Protein AF-A0A1I7LYC1-F1 (afdb_monomer_lite)

Secondary structure (DSSP, 8-state):
--------HHHHHHHHHHTTT-TTHHHHHHHHHHHHHHH-STTTTTS-EEE-HHHHTT-TTT---HHHHHHHHHHHHHTTSEEEE--SS---EEEETTEEEEPPEEEEE-HHHHHHHHHHHHHHHHHHS---S----PPPPP---PPP---------PPPPP------------S----HHHHHHHHHHHHHHHHHHHHHHT-

Sequence (203 aa):
MTCAYRLPRSVADRLETALRGRKNAAACLALATWLGRFWSTPRRLLYSFPVDRRAIAGREDLGLTEARVRGALAVLEEIGFVARYEPDPGKRYQRTAEGLHRRPLLFRFAEEYAVAFTAANARAQAARGAPAPARRPIPRPEPQRAPASNVTAPRAMPAPQLAQKQASPERGVIMGEVDRSTSRRASEGLEAALERLRRGMGL

Structure (mmCIF, N/CA/C/O backbone):
data_AF-A0A1I7LYC1-F1
#
_entry.id   AF-A0A1I7LYC1-F1
#
loop_
_atom_site.group_PDB
_atom_site.id
_atom_site.type_symbol
_atom_site.label_atom_id
_atom_site.label_alt_id
_atom_site.label_comp_id
_atom_site.label_asym_id
_atom_site.label_entity_id
_atom_site.label_seq_id
_atom_site.pdbx_PDB_ins_code
_atom_site.Cartn_x
_atom_site.Cartn_y
_atom_site.Cartn_z
_atom_site.occupancy
_atom_site.B_iso_or_equiv
_atom_site.auth_seq_id
_atom_site.auth_comp_id
_atom_site.auth_asym_id
_atom_site.auth_atom_id
_atom_site.pdbx_PDB_model_num
ATOM 1 N N . MET A 1 1 ? -6.632 -24.302 -7.387 1.00 37.16 1 MET A N 1
ATOM 2 C CA . MET A 1 1 ? -5.632 -23.608 -6.547 1.00 37.16 1 MET A CA 1
ATOM 3 C C . MET A 1 1 ? -5.385 -22.218 -7.113 1.00 37.16 1 MET A C 1
ATOM 5 O O . MET A 1 1 ? -4.644 -22.072 -8.076 1.00 37.16 1 MET A O 1
ATOM 9 N N . THR A 1 2 ? -6.061 -21.196 -6.596 1.00 43.31 2 THR A N 1
ATOM 10 C CA . THR A 1 2 ? -5.791 -19.805 -6.984 1.00 43.31 2 THR A CA 1
ATOM 11 C C . THR A 1 2 ? -4.487 -19.373 -6.329 1.00 43.31 2 THR A C 1
ATOM 13 O O . THR A 1 2 ? -4.409 -19.306 -5.106 1.00 43.31 2 THR A O 1
ATOM 16 N N . CYS A 1 3 ? -3.451 -19.130 -7.132 1.00 52.69 3 CYS A N 1
ATOM 17 C CA . CYS A 1 3 ? -2.170 -18.629 -6.645 1.00 52.69 3 CYS A CA 1
ATOM 18 C C . CYS A 1 3 ? -2.405 -17.307 -5.898 1.00 52.69 3 CYS A C 1
ATOM 20 O O . CYS A 1 3 ? -2.782 -16.300 -6.506 1.00 52.69 3 CYS A O 1
A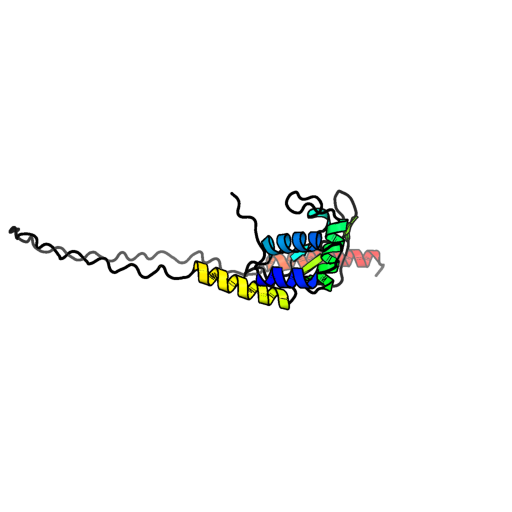TOM 22 N N . ALA A 1 4 ? -2.260 -17.331 -4.572 1.00 82.81 4 ALA A N 1
ATOM 23 C CA . ALA A 1 4 ? -2.364 -16.138 -3.752 1.00 82.81 4 ALA A CA 1
ATOM 24 C C . ALA A 1 4 ? -1.211 -15.197 -4.120 1.00 82.81 4 ALA A C 1
ATOM 26 O O . ALA A 1 4 ? -0.057 -15.616 -4.217 1.00 82.81 4 ALA A O 1
ATOM 27 N N . TYR A 1 5 ? -1.524 -13.924 -4.358 1.00 89.12 5 TYR A N 1
ATOM 28 C CA . TYR A 1 5 ? -0.501 -12.928 -4.648 1.00 89.12 5 TYR A CA 1
ATOM 29 C C . TYR A 1 5 ? 0.489 -12.844 -3.481 1.00 89.12 5 TYR A C 1
ATOM 31 O O . TYR A 1 5 ? 0.085 -12.683 -2.330 1.00 89.12 5 TYR A O 1
ATOM 39 N N . ARG A 1 6 ? 1.785 -12.906 -3.794 1.00 92.00 6 ARG A N 1
ATOM 40 C CA . ARG A 1 6 ? 2.871 -12.700 -2.837 1.00 92.00 6 ARG A CA 1
ATOM 41 C C . ARG A 1 6 ? 3.655 -11.461 -3.238 1.00 92.00 6 ARG A C 1
ATOM 43 O O . ARG A 1 6 ? 3.995 -11.299 -4.410 1.00 92.00 6 ARG A O 1
ATOM 50 N N . LEU A 1 7 ? 3.977 -10.613 -2.264 1.00 93.94 7 LEU A N 1
ATOM 51 C CA . LEU A 1 7 ? 4.898 -9.504 -2.496 1.00 93.94 7 LEU A CA 1
ATOM 52 C C . LEU A 1 7 ? 6.250 -10.029 -3.006 1.00 93.94 7 LEU A C 1
ATOM 54 O O . LEU A 1 7 ? 6.717 -11.073 -2.536 1.00 93.94 7 LEU A O 1
ATOM 58 N N . PRO A 1 8 ? 6.913 -9.311 -3.932 1.00 95.31 8 PRO A N 1
ATOM 59 C CA . PRO A 1 8 ? 8.286 -9.621 -4.301 1.00 95.31 8 PRO A CA 1
ATOM 60 C C . PRO A 1 8 ? 9.174 -9.713 -3.060 1.00 95.31 8 PRO A C 1
ATOM 62 O O . PRO A 1 8 ? 9.091 -8.850 -2.188 1.00 95.31 8 PRO A O 1
ATOM 65 N N . ARG A 1 9 ? 10.044 -10.729 -2.990 1.00 94.50 9 ARG A N 1
ATOM 66 C CA . ARG A 1 9 ? 10.834 -11.027 -1.781 1.00 94.50 9 ARG A CA 1
ATOM 67 C C . ARG A 1 9 ? 11.610 -9.813 -1.264 1.00 94.50 9 ARG A C 1
ATOM 69 O O . ARG A 1 9 ? 11.512 -9.493 -0.091 1.00 94.50 9 ARG A O 1
ATOM 76 N N . SER A 1 10 ? 12.253 -9.064 -2.161 1.00 94.25 10 SER A N 1
ATOM 77 C CA . SER A 1 10 ? 12.982 -7.836 -1.812 1.00 94.25 10 SER A CA 1
ATOM 78 C C . SER A 1 10 ? 12.104 -6.744 -1.186 1.00 94.25 10 SER A C 1
ATOM 80 O O . SER A 1 10 ? 12.579 -5.983 -0.351 1.00 94.25 10 SER A O 1
ATOM 82 N N . VAL A 1 11 ? 10.833 -6.651 -1.589 1.00 96.25 11 VAL A N 1
ATOM 83 C CA . VAL A 1 11 ? 9.861 -5.714 -1.005 1.00 96.25 11 VAL A CA 1
ATOM 84 C C . VAL A 1 11 ? 9.374 -6.228 0.348 1.00 96.25 11 VAL A C 1
ATOM 86 O O . VAL A 1 11 ? 9.324 -5.457 1.302 1.00 96.25 11 VAL A O 1
ATOM 89 N N . ALA A 1 12 ? 9.043 -7.519 0.431 1.00 96.06 12 ALA A N 1
ATOM 90 C CA . ALA A 1 12 ? 8.598 -8.162 1.664 1.00 96.06 12 ALA A CA 1
ATOM 91 C C . ALA A 1 12 ? 9.653 -8.044 2.776 1.00 96.06 12 ALA A C 1
ATOM 93 O O . ALA A 1 12 ? 9.330 -7.570 3.856 1.00 96.06 12 ALA A O 1
ATOM 94 N N . ASP A 1 13 ? 10.915 -8.365 2.493 1.00 96.19 13 ASP A N 1
ATOM 95 C CA . ASP A 1 13 ? 11.988 -8.367 3.498 1.00 96.19 13 ASP A CA 1
ATOM 96 C C . ASP A 1 13 ? 12.285 -6.957 4.028 1.00 96.19 13 ASP A C 1
ATOM 98 O O . ASP A 1 13 ? 12.479 -6.752 5.231 1.00 96.19 13 ASP A O 1
ATOM 102 N N . ARG A 1 14 ? 12.267 -5.956 3.135 1.00 96.19 14 ARG A N 1
ATOM 103 C CA . ARG A 1 14 ? 12.405 -4.545 3.518 1.00 96.19 14 ARG A CA 1
ATOM 104 C C . ARG A 1 14 ? 11.247 -4.112 4.415 1.00 96.19 14 ARG A C 1
ATOM 106 O O . ARG A 1 14 ? 11.475 -3.503 5.459 1.00 96.19 14 ARG A O 1
ATOM 113 N N . LEU A 1 15 ? 10.021 -4.459 4.029 1.00 96.88 15 LEU A N 1
ATOM 114 C CA . LEU A 1 15 ? 8.819 -4.109 4.776 1.00 96.88 15 LEU A CA 1
ATOM 115 C C . LEU A 1 15 ? 8.782 -4.790 6.152 1.00 96.88 15 LEU A C 1
ATOM 117 O O . LEU A 1 15 ? 8.505 -4.136 7.152 1.00 96.88 15 LEU A O 1
ATOM 121 N N . GLU A 1 16 ? 9.111 -6.079 6.228 1.00 96.56 16 GLU A N 1
ATOM 122 C CA . GLU A 1 16 ? 9.218 -6.834 7.484 1.00 96.56 16 GLU A CA 1
ATOM 123 C C . GLU A 1 16 ? 10.272 -6.228 8.418 1.00 96.56 16 GLU A C 1
ATOM 125 O O . GLU A 1 16 ? 10.045 -6.106 9.623 1.00 96.56 16 GLU A O 1
ATOM 130 N N . THR A 1 17 ? 11.404 -5.788 7.862 1.00 97.12 17 THR A N 1
ATOM 131 C CA . THR A 1 17 ? 12.455 -5.104 8.624 1.00 97.12 17 THR A CA 1
ATOM 132 C C . THR A 1 17 ? 11.961 -3.767 9.180 1.00 97.12 17 THR A C 1
ATOM 134 O O . THR A 1 17 ? 12.129 -3.511 10.370 1.00 97.12 17 THR A O 1
ATOM 137 N N . ALA A 1 18 ? 11.287 -2.951 8.366 1.00 96.06 18 ALA A N 1
ATOM 138 C CA . ALA A 1 18 ? 10.750 -1.651 8.780 1.00 96.06 18 ALA A CA 1
ATOM 139 C C . ALA A 1 18 ? 9.594 -1.755 9.797 1.00 96.06 18 ALA A C 1
ATOM 141 O O . ALA A 1 18 ? 9.371 -0.852 10.605 1.00 96.06 18 ALA A O 1
ATOM 142 N N . LEU A 1 19 ? 8.849 -2.863 9.773 1.00 96.56 19 LEU A N 1
ATOM 143 C CA . LEU A 1 19 ? 7.730 -3.121 10.682 1.00 96.56 19 LEU A CA 1
ATOM 144 C C . LEU A 1 19 ? 8.138 -3.816 11.988 1.00 96.56 19 LEU A C 1
ATOM 146 O O . LEU A 1 19 ? 7.283 -4.027 12.856 1.00 96.56 19 LEU A O 1
ATOM 150 N N . ARG A 1 20 ? 9.413 -4.180 12.153 1.00 95.50 20 ARG A N 1
ATOM 151 C CA . ARG A 1 20 ? 9.892 -4.917 13.327 1.00 95.50 20 ARG A CA 1
ATOM 152 C C . ARG A 1 20 ? 9.568 -4.159 14.621 1.00 95.50 20 ARG A C 1
ATOM 154 O O . ARG A 1 20 ? 9.803 -2.962 14.736 1.00 95.50 20 ARG A O 1
ATOM 161 N N . GLY A 1 21 ? 8.993 -4.867 15.595 1.00 93.38 21 GLY A N 1
ATOM 162 C CA . GLY A 1 21 ? 8.605 -4.300 16.894 1.00 93.38 21 GLY A CA 1
ATOM 163 C C . GLY A 1 21 ? 7.284 -3.518 16.904 1.00 93.38 21 GLY A C 1
ATOM 164 O O . GLY A 1 21 ? 6.827 -3.109 17.971 1.00 93.38 21 GLY A O 1
ATOM 165 N N . ARG A 1 22 ? 6.610 -3.336 15.758 1.00 93.94 22 ARG A N 1
ATOM 166 C CA . ARG A 1 22 ? 5.318 -2.634 15.710 1.00 93.94 22 ARG A CA 1
ATOM 167 C C . ARG A 1 22 ? 4.154 -3.579 16.007 1.00 93.94 22 ARG A C 1
ATOM 169 O O . ARG A 1 22 ? 3.953 -4.581 15.327 1.00 93.94 22 ARG A O 1
ATOM 176 N N . LYS A 1 23 ? 3.282 -3.187 16.943 1.00 92.00 23 LYS A N 1
ATOM 177 C CA . LYS A 1 23 ? 2.064 -3.944 17.313 1.00 92.00 23 LYS A CA 1
ATOM 178 C C . LYS A 1 23 ? 1.087 -4.169 16.148 1.00 92.00 23 LYS A C 1
ATOM 180 O O . LYS A 1 23 ? 0.266 -5.078 16.200 1.00 92.00 23 LYS A O 1
ATOM 185 N N . ASN A 1 24 ? 1.148 -3.335 15.106 1.00 93.00 24 ASN A N 1
ATOM 186 C CA . ASN A 1 24 ? 0.267 -3.418 13.938 1.00 93.00 24 ASN A CA 1
ATOM 187 C C . ASN A 1 24 ? 0.940 -4.049 12.703 1.00 93.00 24 ASN A C 1
ATOM 189 O O . ASN A 1 24 ? 0.402 -3.933 11.602 1.00 93.00 24 ASN A O 1
ATOM 193 N N . ALA A 1 25 ? 2.102 -4.697 12.861 1.00 95.25 25 ALA A N 1
ATOM 194 C CA . ALA A 1 25 ? 2.891 -5.234 11.750 1.00 95.25 25 ALA A CA 1
ATOM 195 C C . ALA A 1 25 ? 2.090 -6.190 10.851 1.00 95.25 25 ALA A C 1
ATOM 197 O O . ALA A 1 25 ? 2.097 -6.028 9.634 1.00 95.25 25 ALA A O 1
ATOM 198 N N . ALA A 1 26 ? 1.321 -7.114 11.437 1.00 94.56 26 ALA A N 1
ATOM 199 C CA . ALA A 1 26 ? 0.503 -8.063 10.679 1.00 94.56 26 ALA A CA 1
ATOM 200 C C . ALA A 1 26 ? -0.533 -7.368 9.776 1.00 94.56 26 ALA A C 1
ATOM 202 O O . ALA A 1 26 ? -0.649 -7.697 8.598 1.00 94.56 26 ALA A O 1
ATOM 203 N N . ALA A 1 27 ? -1.238 -6.354 10.291 1.00 95.75 27 ALA A N 1
ATOM 204 C CA . ALA A 1 27 ? -2.201 -5.594 9.493 1.00 95.75 27 ALA A CA 1
ATOM 205 C C . ALA A 1 27 ? -1.516 -4.767 8.394 1.00 95.75 27 ALA A C 1
ATOM 207 O O . ALA A 1 27 ? -2.056 -4.634 7.299 1.00 95.75 27 ALA A O 1
ATOM 208 N N . CYS A 1 28 ? -0.318 -4.237 8.665 1.00 97.12 28 CYS A N 1
ATOM 209 C CA . CYS A 1 28 ? 0.474 -3.513 7.671 1.00 97.12 28 CYS A CA 1
ATOM 210 C C . CYS A 1 28 ? 0.930 -4.439 6.539 1.00 97.12 28 CYS A C 1
ATOM 212 O O . CYS A 1 28 ? 0.781 -4.080 5.376 1.00 97.12 28 CYS A O 1
ATOM 214 N N . LEU A 1 29 ? 1.417 -5.642 6.860 1.00 96.12 29 LEU A N 1
ATOM 215 C CA . LEU A 1 29 ? 1.812 -6.648 5.870 1.00 96.12 29 LEU A CA 1
ATOM 216 C C . LEU A 1 29 ? 0.620 -7.118 5.029 1.00 96.12 29 LEU A C 1
ATOM 218 O O . LEU A 1 29 ? 0.733 -7.202 3.804 1.00 96.12 29 LEU A O 1
ATOM 222 N N . ALA A 1 30 ? -0.526 -7.377 5.665 1.00 95.38 30 ALA A N 1
ATOM 223 C CA . ALA A 1 30 ? -1.753 -7.762 4.973 1.00 95.38 30 ALA A CA 1
ATOM 224 C C . ALA A 1 30 ? -2.208 -6.663 4.002 1.00 95.38 30 ALA A C 1
ATOM 226 O O . ALA A 1 30 ? -2.404 -6.922 2.813 1.00 95.38 30 ALA A O 1
ATOM 227 N N . LEU A 1 31 ? -2.281 -5.415 4.478 1.00 96.25 31 LEU A N 1
ATOM 228 C CA . LEU A 1 31 ? -2.671 -4.277 3.652 1.00 96.25 31 LEU A CA 1
ATOM 229 C C . LEU A 1 31 ? -1.668 -4.012 2.521 1.00 96.25 31 LEU A C 1
ATOM 231 O O . LEU A 1 31 ? -2.078 -3.801 1.384 1.00 96.25 31 LEU A O 1
ATOM 235 N N . ALA A 1 32 ? -0.365 -4.061 2.794 1.00 96.69 32 ALA A N 1
ATOM 236 C CA . ALA A 1 32 ? 0.673 -3.872 1.783 1.00 96.69 32 ALA A CA 1
ATOM 237 C C . ALA A 1 32 ? 0.633 -4.958 0.701 1.00 96.69 32 ALA A C 1
ATOM 239 O O . ALA A 1 32 ? 0.772 -4.658 -0.486 1.00 96.69 32 ALA A O 1
ATOM 240 N N . THR A 1 33 ? 0.395 -6.212 1.091 1.00 95.94 33 THR A N 1
ATOM 241 C CA . THR A 1 33 ? 0.238 -7.329 0.150 1.00 95.94 33 THR A CA 1
ATOM 242 C C . THR A 1 33 ? -0.998 -7.135 -0.718 1.00 95.94 33 THR A C 1
ATOM 244 O O . THR A 1 33 ? -0.919 -7.266 -1.941 1.00 95.94 33 THR A O 1
ATOM 247 N N . TRP A 1 34 ? -2.116 -6.747 -0.104 1.00 95.25 34 TRP A N 1
ATOM 248 C CA . TRP A 1 34 ? -3.358 -6.457 -0.810 1.00 95.25 34 TRP A CA 1
ATOM 249 C C . TRP A 1 34 ? -3.191 -5.297 -1.800 1.00 95.25 34 TRP A C 1
ATOM 251 O O . TRP A 1 34 ? -3.522 -5.441 -2.972 1.00 95.25 34 TRP A O 1
ATOM 261 N N . LEU A 1 35 ? -2.581 -4.183 -1.384 1.00 95.12 35 LEU A N 1
ATOM 262 C CA . LEU A 1 35 ? -2.286 -3.050 -2.267 1.00 95.12 35 LEU A CA 1
ATOM 263 C C . LEU A 1 35 ? -1.344 -3.450 -3.407 1.00 95.12 35 LEU A C 1
ATOM 265 O O . LEU A 1 35 ? -1.594 -3.129 -4.571 1.00 95.12 35 LEU A O 1
ATOM 269 N N . GLY A 1 36 ? -0.286 -4.197 -3.085 1.00 94.25 36 GLY A N 1
ATOM 270 C CA . GLY A 1 36 ? 0.669 -4.712 -4.058 1.00 94.25 36 GLY A CA 1
ATOM 271 C C . GLY A 1 36 ? -0.019 -5.513 -5.160 1.00 94.25 36 GLY A C 1
ATOM 272 O O . GLY A 1 36 ? 0.286 -5.311 -6.334 1.00 94.25 36 GLY A O 1
ATOM 273 N N . ARG A 1 37 ? -1.004 -6.348 -4.817 1.00 93.44 37 ARG A N 1
ATOM 274 C CA . ARG A 1 37 ? -1.744 -7.166 -5.788 1.00 93.44 37 ARG A CA 1
ATOM 275 C C . ARG A 1 37 ? -2.370 -6.344 -6.916 1.00 93.44 37 ARG A C 1
ATOM 277 O O . ARG A 1 37 ? -2.364 -6.791 -8.061 1.00 93.44 37 ARG A O 1
ATOM 284 N N . PHE A 1 38 ? -2.913 -5.168 -6.608 1.00 91.31 38 PHE A N 1
ATOM 285 C CA . PHE A 1 38 ? -3.680 -4.366 -7.569 1.00 91.31 38 PHE A CA 1
ATOM 286 C C . PHE A 1 38 ? -2.869 -3.249 -8.229 1.00 91.31 38 PHE A C 1
ATOM 288 O O . PHE A 1 38 ? -3.163 -2.869 -9.368 1.00 91.31 38 PHE A O 1
ATOM 295 N N . TRP A 1 39 ? -1.858 -2.734 -7.527 1.00 94.81 39 TRP A N 1
ATOM 296 C CA . TRP A 1 39 ? -1.176 -1.496 -7.909 1.00 94.81 39 TRP A CA 1
ATOM 297 C C . TRP A 1 39 ? 0.296 -1.682 -8.272 1.00 94.81 39 TRP A C 1
ATOM 299 O O . TRP A 1 39 ? 0.860 -0.812 -8.924 1.00 94.81 39 TRP A O 1
ATOM 309 N N . SER A 1 40 ? 0.925 -2.817 -7.942 1.00 93.19 40 SER A N 1
ATOM 310 C CA . SER A 1 40 ? 2.348 -3.037 -8.261 1.00 93.19 40 SER A CA 1
ATOM 311 C C . SER A 1 40 ? 2.621 -3.379 -9.728 1.00 93.19 40 SER A C 1
ATOM 313 O O . SER A 1 40 ? 3.777 -3.505 -10.125 1.00 93.19 40 SER A O 1
ATOM 315 N N . THR A 1 41 ? 1.583 -3.546 -10.556 1.00 91.31 41 THR A N 1
ATOM 316 C CA . THR A 1 41 ? 1.764 -3.869 -11.978 1.00 91.31 41 THR A CA 1
ATOM 317 C C . THR A 1 41 ? 2.516 -2.746 -12.706 1.00 91.31 41 THR A C 1
ATOM 319 O O . THR A 1 41 ? 2.258 -1.577 -12.415 1.00 91.31 41 THR A O 1
ATOM 322 N N . PRO A 1 42 ? 3.368 -3.048 -13.707 1.00 87.81 42 PRO A N 1
ATOM 323 C CA . PRO A 1 42 ? 4.217 -2.045 -14.362 1.00 87.81 42 PRO A CA 1
ATOM 324 C C . PRO A 1 42 ? 3.458 -0.819 -14.877 1.00 87.81 42 PRO A C 1
ATOM 326 O O . PRO A 1 42 ? 3.914 0.307 -14.733 1.00 87.81 42 PRO A O 1
ATOM 329 N N . ARG A 1 43 ? 2.257 -1.035 -15.429 1.00 89.00 43 ARG A N 1
ATOM 330 C CA . ARG A 1 43 ? 1.410 0.031 -15.983 1.00 89.00 43 ARG A CA 1
ATOM 331 C C . ARG A 1 43 ? 0.748 0.916 -14.928 1.00 89.00 43 ARG A C 1
ATOM 333 O O . ARG A 1 43 ? 0.209 1.947 -15.292 1.00 89.00 43 ARG A O 1
ATOM 340 N N . ARG A 1 44 ? 0.719 0.501 -13.659 1.00 90.88 44 ARG A N 1
ATOM 341 C CA . ARG A 1 44 ? 0.016 1.200 -12.566 1.00 90.88 44 ARG A CA 1
ATOM 342 C C . ARG A 1 44 ? 0.946 1.703 -11.468 1.00 90.88 44 ARG A C 1
ATOM 344 O O . ARG A 1 44 ? 0.532 2.537 -10.678 1.00 90.88 44 ARG A O 1
ATOM 351 N N . LEU A 1 45 ? 2.186 1.228 -11.442 1.00 90.19 45 LEU A N 1
ATOM 352 C CA . LEU A 1 45 ? 3.113 1.417 -10.332 1.00 90.19 45 LEU A CA 1
ATOM 353 C C . LEU A 1 45 ? 3.404 2.886 -9.991 1.00 90.19 45 LEU A C 1
ATOM 355 O O . LEU A 1 45 ? 3.551 3.220 -8.820 1.00 90.19 45 LEU A O 1
ATOM 359 N N . LEU A 1 46 ? 3.481 3.748 -11.008 1.00 88.06 46 LEU A N 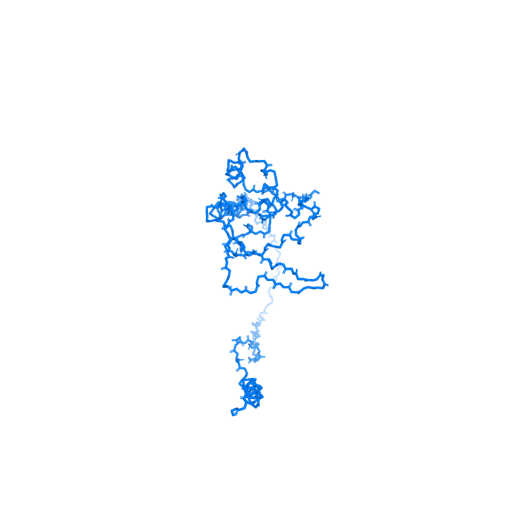1
ATOM 360 C CA . LEU A 1 46 ? 3.776 5.177 -10.848 1.00 88.06 46 LEU A CA 1
ATOM 361 C C . LEU A 1 46 ? 2.520 6.044 -10.686 1.00 88.06 46 LEU A C 1
ATOM 363 O O . LEU A 1 46 ? 2.630 7.241 -10.428 1.00 88.06 46 LEU A O 1
ATOM 367 N N . TYR A 1 47 ? 1.331 5.459 -10.837 1.00 90.75 47 TYR A N 1
ATOM 368 C CA . TYR A 1 47 ? 0.079 6.188 -10.702 1.00 90.75 47 TYR A CA 1
ATOM 369 C C . TYR A 1 47 ? -0.331 6.285 -9.237 1.00 90.75 47 TYR A C 1
ATOM 371 O O . TYR A 1 47 ? -0.114 5.367 -8.441 1.00 90.75 47 TYR A O 1
ATOM 379 N N . SER A 1 48 ? -0.970 7.401 -8.892 1.00 92.94 48 SER A N 1
ATOM 380 C CA . SER A 1 48 ? -1.699 7.484 -7.638 1.00 92.94 48 SER A CA 1
ATOM 381 C C . SER A 1 48 ? -2.972 6.639 -7.718 1.00 92.94 48 SER A C 1
ATOM 383 O O . SER A 1 48 ? -3.587 6.483 -8.775 1.00 92.94 48 SER A O 1
ATOM 385 N N . PHE A 1 49 ? -3.362 6.068 -6.588 1.00 93.19 49 PHE A N 1
ATOM 386 C CA . PHE A 1 49 ? -4.530 5.219 -6.455 1.00 93.19 49 PHE A CA 1
ATOM 387 C C . PHE A 1 49 ? -5.387 5.645 -5.261 1.00 93.19 49 PHE A C 1
ATOM 389 O O . PHE A 1 49 ? -4.851 6.010 -4.209 1.00 93.19 49 PHE A O 1
ATOM 396 N N . PRO A 1 50 ? -6.724 5.608 -5.396 1.00 92.75 50 PRO A N 1
ATOM 397 C CA . PRO A 1 50 ? -7.623 5.933 -4.305 1.00 92.75 50 PRO A CA 1
ATOM 398 C C . PRO A 1 50 ? -7.691 4.787 -3.300 1.00 92.75 50 PRO A C 1
ATOM 400 O O . PRO A 1 50 ? -7.877 3.626 -3.661 1.00 92.75 50 PRO A O 1
ATOM 403 N N . VAL A 1 51 ? -7.606 5.134 -2.020 1.00 92.25 51 VAL A N 1
ATOM 404 C CA . VAL A 1 51 ? -7.874 4.221 -0.913 1.00 92.25 51 VAL A CA 1
ATOM 405 C C . VAL A 1 51 ? -9.061 4.753 -0.122 1.00 92.25 51 VAL A C 1
ATOM 407 O O . VAL A 1 51 ? -8.958 5.731 0.625 1.00 92.25 51 VAL A O 1
ATOM 410 N N . ASP A 1 52 ? -10.202 4.090 -0.296 1.00 90.94 52 ASP A N 1
ATOM 411 C CA . ASP A 1 52 ? -11.364 4.260 0.567 1.00 90.94 52 ASP A CA 1
ATOM 412 C C . ASP A 1 52 ? -11.298 3.239 1.701 1.00 90.94 52 ASP A C 1
ATOM 414 O O . ASP A 1 52 ? -11.443 2.037 1.484 1.00 90.94 52 ASP A O 1
ATOM 418 N N . ARG A 1 53 ? -11.084 3.731 2.923 1.00 91.69 53 ARG A N 1
ATOM 419 C CA . ARG A 1 53 ? -10.936 2.897 4.121 1.00 91.69 53 ARG A CA 1
ATOM 420 C C . ARG A 1 53 ? -12.212 2.129 4.467 1.00 91.69 53 ARG A C 1
ATOM 422 O O . ARG A 1 53 ? -12.095 1.047 5.030 1.00 91.69 53 ARG A O 1
ATOM 429 N N . ARG A 1 54 ? -13.393 2.663 4.135 1.00 88.50 54 ARG A N 1
ATOM 430 C CA . ARG A 1 54 ? -14.683 2.012 4.413 1.00 88.50 54 ARG A CA 1
ATOM 431 C C . ARG A 1 54 ? -14.944 0.894 3.420 1.00 88.50 54 ARG A C 1
ATOM 433 O O . ARG A 1 54 ? -15.286 -0.205 3.827 1.00 88.50 54 ARG A O 1
ATOM 440 N N . ALA A 1 55 ? -14.687 1.149 2.138 1.00 88.69 55 ALA A N 1
ATOM 441 C CA . ALA A 1 55 ? -14.888 0.152 1.088 1.00 88.69 55 ALA A CA 1
ATOM 442 C C . ALA A 1 55 ? -13.957 -1.068 1.221 1.00 88.69 55 ALA A C 1
ATOM 444 O O . ALA A 1 55 ? -14.279 -2.151 0.733 1.00 88.69 55 ALA A O 1
ATOM 445 N N . ILE A 1 56 ? -12.789 -0.897 1.852 1.00 91.38 56 ILE A N 1
ATOM 446 C CA . ILE A 1 56 ? -11.847 -2.002 2.090 1.00 91.38 56 ILE A CA 1
ATOM 447 C C . ILE A 1 56 ? -12.013 -2.673 3.454 1.00 91.38 56 ILE A C 1
ATOM 449 O O . ILE A 1 56 ? -11.519 -3.784 3.642 1.00 91.38 56 ILE A O 1
ATOM 453 N N . ALA A 1 57 ? -12.699 -2.031 4.399 1.00 91.44 57 ALA A N 1
ATOM 454 C CA . ALA A 1 57 ? -12.962 -2.613 5.705 1.00 91.44 57 ALA A CA 1
ATOM 455 C C . ALA A 1 57 ? -13.920 -3.807 5.589 1.00 91.44 57 ALA A C 1
ATOM 457 O O . ALA A 1 57 ? -14.914 -3.748 4.875 1.00 91.44 57 ALA A O 1
ATOM 458 N N . GLY A 1 58 ? -13.627 -4.893 6.306 1.00 86.00 58 GLY A N 1
ATOM 459 C CA . GLY A 1 58 ? -14.498 -6.071 6.379 1.00 86.00 58 GLY A CA 1
ATOM 460 C C . GLY A 1 58 ? -14.519 -6.950 5.126 1.00 86.00 58 GLY A C 1
ATOM 461 O O . GLY A 1 58 ? -15.244 -7.939 5.104 1.00 86.00 58 GLY A O 1
ATOM 462 N N . ARG A 1 59 ? -13.718 -6.642 4.097 1.00 90.31 59 ARG A N 1
ATOM 463 C CA . ARG A 1 59 ? -13.576 -7.533 2.941 1.00 90.31 59 ARG A CA 1
ATOM 464 C C . ARG A 1 59 ? -12.949 -8.859 3.360 1.00 90.31 59 ARG A C 1
ATOM 466 O O . ARG A 1 59 ? -11.949 -8.866 4.076 1.00 90.31 59 ARG A O 1
ATOM 473 N N . GLU A 1 60 ? -13.481 -9.959 2.843 1.00 86.88 60 GLU A N 1
ATOM 474 C CA . GLU A 1 60 ? -13.027 -11.320 3.154 1.00 86.88 60 GLU A CA 1
ATOM 475 C C . GLU A 1 60 ? -11.546 -11.552 2.801 1.00 86.88 60 GLU A C 1
ATOM 477 O O . GLU A 1 60 ? -10.824 -12.219 3.534 1.00 86.88 60 GLU A O 1
ATOM 482 N N . ASP A 1 61 ? -11.060 -10.929 1.723 1.00 86.69 61 ASP A N 1
ATOM 483 C CA . ASP A 1 61 ? -9.675 -11.057 1.259 1.00 86.69 61 ASP A CA 1
ATOM 484 C C . ASP A 1 61 ? -8.651 -10.272 2.098 1.00 86.69 61 ASP A C 1
ATOM 486 O O . ASP A 1 61 ? -7.454 -10.552 2.012 1.00 86.69 61 ASP A O 1
ATOM 490 N N . LEU A 1 62 ? -9.098 -9.289 2.886 1.00 90.19 62 LEU A N 1
ATOM 491 C CA . LEU A 1 62 ? -8.236 -8.433 3.707 1.00 90.19 62 LEU A CA 1
ATOM 492 C C . LEU A 1 62 ? -8.421 -8.688 5.210 1.00 90.19 62 LEU A C 1
ATOM 494 O O . LEU A 1 62 ? -7.456 -8.588 5.964 1.00 90.19 62 LEU A O 1
ATOM 498 N N . GLY A 1 63 ? -9.640 -8.997 5.659 1.00 90.12 63 GLY A N 1
ATOM 499 C CA . GLY A 1 63 ? -9.955 -9.327 7.052 1.00 90.12 63 GLY A CA 1
ATOM 500 C C . GLY A 1 63 ? -9.690 -8.200 8.060 1.00 90.12 63 GLY A C 1
ATOM 501 O O . GLY A 1 63 ? -9.613 -8.450 9.262 1.00 90.12 63 GLY A O 1
ATOM 502 N N . LEU A 1 64 ? -9.515 -6.955 7.603 1.00 94.44 64 LEU A N 1
ATOM 503 C CA . LEU A 1 64 ? -9.209 -5.812 8.467 1.00 94.44 64 LEU A CA 1
ATOM 504 C C . LEU A 1 64 ? -10.447 -4.953 8.720 1.00 94.44 64 LEU A C 1
ATOM 506 O O . LEU A 1 64 ? -11.212 -4.644 7.809 1.00 94.44 64 LEU A O 1
ATOM 510 N N . THR A 1 65 ? -10.597 -4.488 9.959 1.00 94.81 65 THR A N 1
ATOM 511 C CA . THR A 1 65 ? -11.580 -3.453 10.305 1.00 94.81 65 THR A CA 1
ATOM 512 C C . THR A 1 65 ? -11.125 -2.082 9.807 1.00 94.81 65 THR A C 1
ATOM 514 O O . THR A 1 65 ? -9.931 -1.845 9.607 1.00 94.81 65 THR A O 1
ATOM 517 N N . GLU A 1 66 ? -12.051 -1.129 9.682 1.00 94.06 66 GLU A N 1
ATOM 518 C CA . GLU A 1 66 ? -11.721 0.236 9.248 1.00 94.06 66 GLU A CA 1
ATOM 519 C C . GLU A 1 66 ? -10.641 0.883 10.136 1.00 94.06 66 GLU A C 1
ATOM 521 O O . GLU A 1 66 ? -9.699 1.507 9.641 1.00 94.06 66 GLU A O 1
ATOM 526 N N . ALA A 1 67 ? -10.722 0.687 11.457 1.00 93.69 67 ALA A N 1
ATOM 527 C CA . ALA A 1 67 ? -9.733 1.201 12.402 1.00 93.69 67 ALA A CA 1
ATOM 528 C C . ALA A 1 67 ? -8.337 0.596 12.169 1.00 93.69 67 ALA A C 1
ATOM 530 O O . ALA A 1 67 ? -7.335 1.316 12.223 1.00 93.69 67 ALA A O 1
ATOM 531 N N . ARG A 1 68 ? -8.266 -0.709 11.866 1.00 95.81 68 ARG A N 1
ATOM 532 C CA . ARG A 1 68 ? -7.010 -1.404 11.544 1.00 95.81 68 ARG A CA 1
ATOM 533 C C . ARG A 1 68 ? -6.431 -0.934 10.219 1.00 95.81 68 ARG A C 1
ATOM 535 O O . ARG A 1 68 ? -5.234 -0.671 10.165 1.00 95.81 68 ARG A O 1
ATOM 542 N N . VAL A 1 69 ? -7.270 -0.754 9.200 1.00 95.31 69 VAL A N 1
ATOM 543 C CA . VAL A 1 69 ? -6.887 -0.174 7.906 1.00 95.31 69 VAL A CA 1
ATOM 544 C C . VAL A 1 69 ? -6.322 1.232 8.093 1.00 95.31 69 VAL A C 1
ATOM 546 O O . VAL A 1 69 ? -5.250 1.538 7.581 1.00 95.31 69 VAL A O 1
ATOM 549 N N . ARG A 1 70 ? -7.001 2.087 8.868 1.00 94.94 70 ARG A N 1
ATOM 550 C CA . ARG A 1 70 ? -6.522 3.440 9.181 1.00 94.94 70 ARG A CA 1
ATOM 551 C C . ARG A 1 70 ? -5.152 3.409 9.855 1.00 94.94 70 ARG A C 1
ATOM 553 O O . ARG A 1 70 ? -4.265 4.145 9.437 1.00 94.94 70 ARG A O 1
ATOM 560 N N . GLY A 1 71 ? -4.995 2.584 10.891 1.00 95.69 71 GLY A N 1
ATOM 561 C CA . GLY A 1 71 ? -3.725 2.447 11.602 1.00 95.69 71 GLY A CA 1
ATOM 562 C C . GLY A 1 71 ? -2.617 1.882 10.713 1.00 95.69 71 GLY A C 1
ATOM 563 O O . GLY A 1 71 ? -1.481 2.333 10.793 1.00 95.69 71 GLY A O 1
ATOM 564 N N . ALA A 1 72 ? -2.943 0.930 9.839 1.00 96.69 72 ALA A N 1
ATOM 565 C CA . ALA A 1 72 ? -1.993 0.356 8.897 1.00 96.69 72 ALA A CA 1
ATOM 566 C C . ALA A 1 72 ? -1.548 1.383 7.850 1.00 96.69 72 ALA A C 1
ATOM 568 O O . ALA A 1 72 ? -0.355 1.518 7.628 1.00 96.69 72 ALA A O 1
ATOM 569 N N . LEU A 1 73 ? -2.467 2.164 7.271 1.00 96.12 73 LEU A N 1
ATOM 570 C CA . LEU A 1 73 ? -2.114 3.235 6.331 1.00 96.12 73 LEU A CA 1
ATOM 571 C C . LEU A 1 73 ? -1.196 4.281 6.963 1.00 96.12 73 LEU A C 1
ATOM 573 O O . LEU A 1 73 ? -0.226 4.668 6.329 1.00 96.12 73 LEU A O 1
ATOM 577 N N . ALA A 1 74 ? -1.471 4.700 8.202 1.00 95.69 74 ALA A N 1
ATOM 578 C CA . ALA A 1 74 ? -0.623 5.665 8.898 1.00 95.69 74 ALA A CA 1
ATOM 579 C C . ALA A 1 74 ? 0.807 5.134 9.091 1.00 95.69 74 ALA A C 1
ATOM 581 O O . ALA A 1 74 ? 1.765 5.842 8.811 1.00 95.69 74 ALA A O 1
ATOM 582 N N . VAL A 1 75 ? 0.952 3.870 9.500 1.00 97.44 75 VAL A N 1
ATOM 583 C CA . VAL A 1 75 ? 2.271 3.239 9.660 1.00 97.44 75 VAL A CA 1
ATOM 584 C C . VAL A 1 75 ? 2.963 3.032 8.313 1.00 97.44 75 VAL A C 1
ATOM 586 O O . VAL A 1 75 ? 4.157 3.273 8.206 1.00 97.44 75 VAL A O 1
ATOM 589 N N . LEU A 1 76 ? 2.238 2.591 7.280 1.00 97.06 76 LEU A N 1
ATOM 590 C CA . LEU A 1 76 ? 2.793 2.404 5.936 1.00 97.06 76 LEU A CA 1
ATOM 591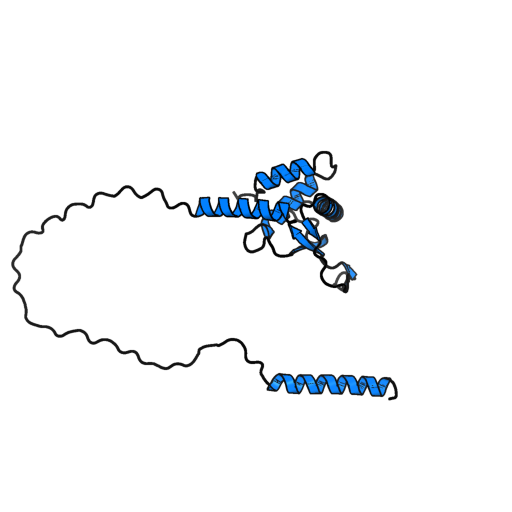 C C . LEU A 1 76 ? 3.226 3.735 5.300 1.00 97.06 76 LEU A C 1
ATOM 593 O O . LEU A 1 76 ? 4.172 3.746 4.518 1.00 97.06 76 LEU A O 1
ATOM 597 N N . GLU A 1 77 ? 2.550 4.835 5.624 1.00 96.56 77 GLU A N 1
ATOM 598 C CA . GLU A 1 77 ? 2.956 6.193 5.254 1.00 96.56 77 GLU A CA 1
ATOM 599 C C . GLU A 1 77 ? 4.226 6.607 6.015 1.00 96.56 77 GLU A C 1
ATOM 601 O O . GLU A 1 77 ? 5.201 7.028 5.402 1.00 96.56 77 GLU A O 1
ATOM 606 N N . GLU A 1 78 ? 4.257 6.391 7.333 1.00 96.00 78 GLU A N 1
ATOM 607 C CA . GLU A 1 78 ? 5.391 6.721 8.210 1.00 96.00 78 GLU A CA 1
ATOM 608 C C . GLU A 1 78 ? 6.693 6.007 7.814 1.00 96.00 78 GLU A C 1
ATOM 610 O O . GLU A 1 78 ? 7.747 6.631 7.754 1.00 96.00 78 GLU A O 1
ATOM 615 N N . ILE A 1 79 ? 6.637 4.705 7.512 1.00 95.94 79 ILE A N 1
ATOM 616 C CA . ILE A 1 79 ? 7.821 3.928 7.097 1.00 95.94 79 ILE A CA 1
ATOM 617 C C . ILE A 1 79 ? 8.195 4.144 5.623 1.00 95.94 79 ILE A C 1
ATOM 619 O O . ILE A 1 79 ? 9.077 3.455 5.108 1.00 95.94 79 ILE A O 1
ATOM 623 N N . GLY A 1 80 ? 7.473 5.018 4.918 1.00 96.19 80 GLY A N 1
ATOM 624 C CA . GLY A 1 80 ? 7.704 5.295 3.508 1.00 96.19 80 GLY A CA 1
ATOM 625 C C . GLY A 1 80 ? 7.403 4.109 2.595 1.00 96.19 80 GLY A C 1
ATOM 626 O O . GLY A 1 80 ? 8.083 3.941 1.596 1.00 96.19 80 GLY A O 1
ATOM 627 N N . PHE A 1 81 ? 6.418 3.259 2.902 1.00 97.00 81 PHE A N 1
ATOM 628 C CA . PHE A 1 81 ? 5.917 2.259 1.946 1.00 97.00 81 PHE A CA 1
ATOM 629 C C . PHE A 1 81 ? 4.975 2.900 0.917 1.00 97.00 81 PHE A C 1
ATOM 631 O O . PHE A 1 81 ? 5.074 2.652 -0.289 1.00 97.00 81 PHE A O 1
ATOM 638 N N . VAL A 1 82 ? 4.081 3.768 1.391 1.00 96.75 82 VAL A N 1
ATOM 639 C CA . VAL A 1 82 ? 3.227 4.625 0.559 1.00 96.75 82 VAL A CA 1
ATOM 640 C C . VAL A 1 82 ? 3.499 6.087 0.869 1.00 96.75 82 VAL A C 1
ATOM 642 O O . VAL A 1 82 ? 3.860 6.436 1.983 1.00 96.75 82 VAL A O 1
ATOM 645 N N . ALA A 1 83 ? 3.277 6.952 -0.109 1.00 94.62 83 ALA A N 1
ATOM 646 C CA . ALA A 1 83 ? 3.248 8.392 0.078 1.00 94.62 83 ALA A CA 1
ATOM 647 C C . ALA A 1 83 ? 1.836 8.897 -0.215 1.00 94.62 83 ALA A C 1
ATOM 649 O O . ALA A 1 83 ? 1.225 8.497 -1.215 1.00 94.62 83 ALA A O 1
ATOM 650 N N . ARG A 1 84 ? 1.312 9.778 0.642 1.00 91.69 84 ARG A N 1
ATOM 651 C CA . ARG A 1 84 ? 0.061 10.477 0.351 1.00 91.69 84 ARG A CA 1
ATOM 652 C C . ARG A 1 84 ? 0.275 11.398 -0.847 1.00 91.69 84 ARG A C 1
ATOM 654 O O . ARG A 1 84 ? 1.214 12.186 -0.882 1.00 91.69 84 ARG A O 1
ATOM 661 N N . TYR A 1 85 ? -0.609 11.279 -1.826 1.00 85.81 85 TYR A N 1
ATOM 662 C CA . TYR A 1 85 ? -0.720 12.222 -2.924 1.00 85.81 85 TYR A CA 1
ATOM 663 C C . TYR A 1 85 ? -1.895 13.135 -2.588 1.00 85.81 85 TYR A C 1
ATOM 665 O O . TYR A 1 85 ? -3.037 12.680 -2.545 1.00 85.81 85 TYR A O 1
ATOM 673 N N . GLU A 1 86 ? -1.627 14.393 -2.259 1.00 71.88 86 GLU A N 1
ATOM 674 C CA . GLU A 1 86 ? -2.684 15.359 -1.975 1.00 71.88 86 GLU A CA 1
ATOM 675 C C . GLU A 1 86 ? -3.007 16.098 -3.284 1.00 71.88 86 GLU A C 1
ATOM 677 O O . GLU A 1 86 ? -2.195 16.906 -3.729 1.00 71.88 86 GLU A O 1
ATOM 682 N N . PRO A 1 87 ? -4.123 15.783 -3.973 1.00 62.22 87 PRO A N 1
ATOM 683 C CA . PRO A 1 87 ? -4.606 16.646 -5.044 1.00 62.22 87 PRO A CA 1
ATOM 684 C C . PRO A 1 87 ? -5.096 17.970 -4.442 1.00 62.22 87 PRO A C 1
ATOM 686 O O . PRO A 1 87 ? -5.433 18.009 -3.255 1.00 62.22 87 PRO A O 1
ATOM 689 N N . ASP A 1 88 ? -5.147 19.016 -5.273 1.00 58.47 88 ASP A N 1
ATOM 690 C CA . ASP A 1 88 ? -5.468 20.400 -4.903 1.00 58.47 88 ASP A CA 1
ATOM 691 C C . ASP A 1 88 ? -6.516 20.538 -3.783 1.00 58.47 88 ASP A C 1
ATOM 693 O O . ASP A 1 88 ? -7.517 19.803 -3.763 1.00 58.47 88 ASP A O 1
ATOM 697 N N . PRO A 1 89 ? -6.325 21.495 -2.854 1.00 58.44 89 PRO A N 1
ATOM 698 C CA . PRO A 1 89 ? -7.207 21.678 -1.711 1.00 58.44 89 PRO A CA 1
ATOM 699 C C . PRO A 1 89 ? -8.666 21.821 -2.164 1.00 58.44 89 PRO A C 1
ATOM 701 O O . PRO A 1 89 ? -9.060 22.778 -2.823 1.00 58.44 89 PRO A O 1
ATOM 704 N N . GLY A 1 90 ? -9.486 20.835 -1.794 1.00 67.94 90 GLY A N 1
ATOM 705 C CA . GLY A 1 90 ? -10.881 20.734 -2.210 1.00 67.94 90 GLY A CA 1
ATOM 706 C C . GLY A 1 90 ? -11.780 20.097 -1.152 1.00 67.94 90 GLY A C 1
ATOM 707 O O . GLY A 1 90 ? -11.393 19.874 -0.001 1.00 67.94 90 GLY A O 1
ATOM 708 N N . LYS A 1 91 ? -13.024 19.784 -1.538 1.00 67.12 91 LYS A N 1
ATOM 709 C CA . LYS A 1 91 ? -14.044 19.221 -0.635 1.00 67.12 91 LYS A CA 1
ATOM 710 C C . LYS A 1 91 ? -13.602 17.846 -0.114 1.00 67.12 91 LYS A C 1
ATOM 712 O O . LYS A 1 91 ? -13.679 16.859 -0.839 1.00 67.12 91 LYS A O 1
ATOM 717 N N . ARG A 1 92 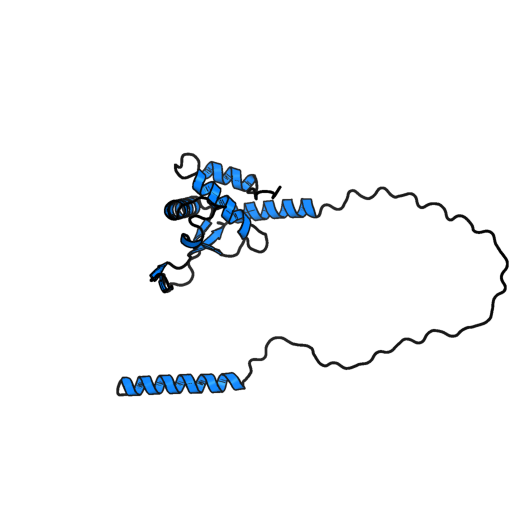? -13.163 17.784 1.151 1.00 75.00 92 ARG A N 1
ATOM 718 C CA . ARG A 1 92 ? -12.733 16.556 1.864 1.00 75.00 92 ARG A CA 1
ATOM 719 C C . ARG A 1 92 ? -13.872 15.567 2.132 1.00 75.00 92 ARG A C 1
ATOM 721 O O . ARG A 1 92 ? -13.612 14.398 2.419 1.00 75.00 92 ARG A O 1
ATOM 728 N N . TYR A 1 93 ? -15.114 16.030 2.026 1.00 80.19 93 TYR A N 1
ATOM 729 C CA . TYR A 1 93 ? -16.319 15.256 2.289 1.00 80.19 93 TYR A CA 1
ATOM 730 C C . TYR A 1 93 ? -17.222 15.194 1.054 1.00 80.19 93 TYR A C 1
ATOM 732 O O . TYR A 1 93 ? -17.283 16.137 0.265 1.00 80.19 93 TYR A O 1
ATOM 740 N N . GLN A 1 94 ? -17.931 14.080 0.913 1.00 81.81 94 GLN A N 1
ATOM 741 C CA . GLN A 1 94 ? -18.892 13.777 -0.135 1.00 81.81 94 GLN A CA 1
ATOM 742 C C . GLN A 1 94 ? -20.198 13.309 0.512 1.00 81.81 94 GLN A C 1
ATOM 744 O O . GLN A 1 94 ? -20.181 12.510 1.447 1.00 81.81 94 GLN A O 1
ATOM 749 N N . ARG A 1 95 ? -21.337 13.812 0.026 1.00 82.88 95 ARG A N 1
ATOM 750 C CA . ARG A 1 95 ? -22.651 13.271 0.395 1.00 82.88 95 ARG A CA 1
ATOM 751 C C . ARG A 1 95 ? -22.889 11.970 -0.365 1.00 82.88 95 ARG A C 1
ATOM 753 O O . ARG A 1 95 ? -22.671 11.912 -1.572 1.00 82.88 95 ARG A O 1
ATOM 760 N N . THR A 1 96 ? -23.346 10.959 0.350 1.00 82.44 96 THR A N 1
ATOM 761 C CA . THR A 1 96 ? -23.767 9.655 -0.169 1.00 82.44 96 THR A CA 1
ATOM 762 C C . THR A 1 96 ? -25.164 9.334 0.370 1.00 82.44 96 THR A C 1
ATOM 764 O O . THR A 1 96 ? -25.675 10.077 1.210 1.00 82.44 96 THR A O 1
ATOM 767 N N . ALA A 1 97 ? -25.774 8.235 -0.084 1.00 81.06 97 ALA A N 1
ATOM 768 C CA . ALA A 1 97 ? -27.089 7.797 0.394 1.00 81.06 97 ALA A CA 1
ATOM 769 C C . ALA A 1 97 ? -27.130 7.538 1.916 1.00 81.06 97 ALA A C 1
ATOM 771 O O . ALA A 1 97 ? -28.153 7.768 2.547 1.00 81.06 97 ALA A O 1
ATOM 772 N N . GLU A 1 98 ? -26.004 7.134 2.510 1.00 81.38 98 GLU A N 1
ATOM 773 C CA . GLU A 1 98 ? -25.850 6.870 3.950 1.00 81.38 98 GLU A CA 1
ATOM 774 C C . GLU A 1 98 ? -25.455 8.120 4.762 1.00 81.38 98 GLU A C 1
ATOM 776 O O . GLU A 1 98 ? -25.299 8.057 5.982 1.00 81.38 98 GLU A O 1
ATOM 781 N N . GLY A 1 99 ? -25.273 9.270 4.102 1.00 86.44 99 GLY A N 1
ATOM 782 C CA . GLY A 1 99 ? -24.901 10.533 4.736 1.00 86.44 99 GLY A CA 1
ATOM 783 C C . GLY A 1 99 ? -23.570 11.111 4.252 1.00 86.44 99 GLY A C 1
ATOM 784 O O . GLY A 1 99 ? -23.099 10.848 3.141 1.00 86.44 99 GLY A O 1
ATOM 785 N N . LEU A 1 100 ? -22.984 11.990 5.070 1.00 85.19 100 LEU A N 1
ATOM 786 C CA . LEU A 1 100 ? -21.745 12.700 4.749 1.00 85.19 100 LEU A CA 1
ATOM 787 C C . LEU A 1 100 ? -20.525 11.830 5.073 1.00 85.19 100 LEU A C 1
ATOM 789 O O . LEU A 1 100 ? -20.293 11.471 6.227 1.00 85.19 100 LEU A O 1
ATOM 793 N N . HIS A 1 101 ? -19.705 11.530 4.068 1.00 82.38 101 HIS A N 1
ATOM 794 C CA . HIS A 1 101 ? -18.527 10.679 4.219 1.00 82.38 101 HIS A CA 1
ATOM 795 C C . HIS A 1 101 ? -17.262 11.343 3.704 1.00 82.38 101 HIS A C 1
ATOM 797 O O . HIS A 1 101 ? -17.294 12.222 2.847 1.00 82.38 101 HIS A O 1
ATOM 803 N N . ARG A 1 102 ? -16.118 10.934 4.252 1.00 81.69 102 ARG A N 1
ATOM 804 C CA . ARG A 1 102 ? -14.818 11.437 3.812 1.00 81.69 102 ARG A CA 1
ATOM 805 C C . ARG A 1 102 ? -14.457 10.808 2.469 1.00 81.69 102 ARG A C 1
ATOM 807 O O . ARG A 1 102 ? -14.630 9.607 2.295 1.00 81.69 102 ARG A O 1
ATOM 814 N N . ARG A 1 103 ? -13.935 11.612 1.542 1.00 84.88 103 ARG A N 1
ATOM 815 C CA . ARG A 1 103 ? -13.504 11.118 0.229 1.00 84.88 103 ARG A CA 1
ATOM 816 C C . ARG A 1 103 ? -12.316 10.154 0.353 1.00 84.88 103 ARG A C 1
ATOM 818 O O . ARG A 1 103 ? -11.522 10.296 1.292 1.00 84.88 103 ARG A O 1
ATOM 825 N N . PRO A 1 104 ? -12.158 9.228 -0.610 1.00 86.25 104 PRO A N 1
ATOM 826 C CA . PRO A 1 104 ? -10.959 8.409 -0.726 1.00 86.25 104 PRO A CA 1
ATOM 827 C C . PRO A 1 104 ? -9.711 9.290 -0.816 1.00 86.25 104 PRO A C 1
ATOM 829 O O . PRO A 1 104 ? -9.714 10.318 -1.495 1.00 86.25 104 PRO A O 1
ATOM 832 N N . LEU A 1 105 ? -8.649 8.884 -0.126 1.00 89.19 105 LEU A N 1
ATOM 833 C CA . LEU A 1 105 ? -7.355 9.559 -0.205 1.00 89.19 105 LEU A CA 1
ATOM 834 C C . LEU A 1 105 ? -6.531 8.925 -1.320 1.00 89.19 105 LEU A C 1
ATOM 836 O O . LEU A 1 105 ? -6.549 7.703 -1.477 1.00 89.19 105 LEU A O 1
ATOM 840 N N . LEU A 1 106 ? -5.816 9.748 -2.083 1.00 92.50 106 LEU A N 1
ATOM 841 C CA . LEU A 1 106 ? -4.895 9.251 -3.093 1.00 92.50 106 LEU A CA 1
ATOM 842 C C . LEU A 1 106 ? -3.553 8.918 -2.438 1.00 92.50 106 LEU A C 1
ATOM 844 O O . LEU A 1 106 ? -3.002 9.695 -1.658 1.00 92.50 106 LEU A O 1
ATOM 848 N N . PHE A 1 107 ? -3.026 7.749 -2.771 1.00 94.62 107 PHE A N 1
ATOM 849 C CA . PHE A 1 107 ? -1.705 7.295 -2.361 1.00 94.62 107 PHE A CA 1
ATOM 850 C C . PHE A 1 107 ? -0.924 6.842 -3.583 1.00 94.62 107 PHE A C 1
ATOM 852 O O . PHE A 1 107 ? -1.503 6.462 -4.593 1.00 94.62 107 PHE A O 1
ATOM 859 N N . ARG A 1 108 ? 0.396 6.856 -3.486 1.00 95.50 108 ARG A N 1
ATOM 860 C CA . ARG A 1 108 ? 1.297 6.186 -4.428 1.00 95.50 108 ARG A CA 1
ATOM 861 C C . ARG A 1 108 ? 2.283 5.339 -3.640 1.00 95.50 108 ARG A C 1
ATOM 863 O O . ARG A 1 108 ? 2.489 5.599 -2.454 1.00 95.50 108 ARG A O 1
ATOM 870 N N . PHE A 1 109 ? 2.916 4.355 -4.271 1.00 96.69 109 PHE A N 1
ATOM 871 C CA . PHE A 1 109 ? 4.090 3.745 -3.646 1.00 96.69 109 PHE A CA 1
ATOM 872 C C . PHE A 1 109 ? 5.171 4.809 -3.486 1.00 96.69 109 PHE A C 1
ATOM 874 O O . PHE A 1 109 ? 5.374 5.630 -4.384 1.00 96.69 109 PHE A O 1
ATOM 881 N N . ALA A 1 110 ? 5.833 4.819 -2.332 1.00 95.69 110 ALA A N 1
ATOM 882 C CA . ALA A 1 110 ? 6.976 5.696 -2.155 1.00 95.69 110 ALA A CA 1
ATOM 883 C C . ALA A 1 110 ? 8.110 5.270 -3.095 1.00 95.69 110 ALA A C 1
ATOM 885 O O . ALA A 1 110 ? 8.181 4.112 -3.518 1.00 95.69 110 ALA A O 1
ATOM 886 N N . GLU A 1 111 ? 8.999 6.208 -3.399 1.00 93.06 111 GLU A N 1
ATOM 887 C CA . GLU A 1 111 ? 10.034 6.056 -4.421 1.00 93.06 111 GLU A CA 1
ATOM 888 C C . GLU A 1 111 ? 10.880 4.790 -4.233 1.00 93.06 111 GLU A C 1
ATOM 890 O O . GLU A 1 111 ? 11.011 3.991 -5.159 1.00 93.06 111 GLU A O 1
ATOM 895 N N . GLU A 1 112 ? 11.353 4.530 -3.013 1.00 93.75 112 GLU A N 1
ATOM 896 C CA . GLU A 1 112 ? 12.188 3.360 -2.727 1.00 93.75 112 GLU A CA 1
ATOM 897 C C . GLU A 1 112 ? 11.490 2.029 -3.039 1.00 93.75 112 GLU A C 1
ATOM 899 O O . GLU A 1 112 ? 12.070 1.112 -3.632 1.00 93.75 112 GLU A O 1
ATOM 904 N N . TYR A 1 113 ? 10.217 1.915 -2.658 1.00 95.19 113 TYR A N 1
ATOM 905 C CA . TYR A 1 113 ? 9.429 0.717 -2.920 1.00 95.19 113 TYR A CA 1
ATOM 906 C C . TYR A 1 113 ? 8.997 0.637 -4.385 1.00 95.19 113 TYR A C 1
ATOM 908 O O . TYR A 1 113 ? 8.957 -0.462 -4.940 1.00 95.19 113 TYR A O 1
ATOM 916 N N . ALA A 1 114 ? 8.744 1.769 -5.046 1.00 93.88 114 ALA A N 1
ATOM 917 C CA . ALA A 1 114 ? 8.469 1.817 -6.479 1.00 93.88 114 ALA A CA 1
ATOM 918 C C . ALA A 1 114 ? 9.666 1.311 -7.304 1.00 93.88 114 ALA A C 1
ATOM 920 O O . ALA A 1 114 ? 9.484 0.523 -8.236 1.00 93.88 114 ALA A O 1
ATOM 921 N N . VAL A 1 115 ? 10.898 1.662 -6.925 1.00 95.31 115 VAL A N 1
ATOM 922 C CA . VAL A 1 115 ? 12.117 1.115 -7.547 1.00 95.31 115 VAL A CA 1
ATOM 923 C C . VAL A 1 115 ? 12.201 -0.399 -7.330 1.00 95.31 115 VAL A C 1
ATOM 925 O O . VAL A 1 115 ? 12.409 -1.158 -8.282 1.00 95.31 115 VAL A O 1
ATOM 928 N N . ALA A 1 116 ? 11.957 -0.870 -6.105 1.00 95.75 116 ALA A N 1
ATOM 929 C CA . ALA A 1 116 ? 11.983 -2.299 -5.793 1.00 95.75 116 ALA A CA 1
ATOM 930 C C . ALA A 1 116 ? 10.921 -3.102 -6.574 1.00 95.75 116 ALA A C 1
ATOM 932 O O . ALA A 1 116 ? 11.212 -4.194 -7.075 1.00 95.75 116 ALA A O 1
ATOM 933 N N . PHE A 1 117 ? 9.707 -2.562 -6.727 1.00 95.81 117 PHE A N 1
ATOM 934 C CA . PHE A 1 117 ? 8.662 -3.158 -7.561 1.00 95.81 117 PHE A CA 1
ATOM 935 C C . PHE A 1 117 ? 9.027 -3.138 -9.047 1.00 95.81 117 PHE A C 1
ATOM 937 O O . PHE A 1 117 ? 8.806 -4.136 -9.732 1.00 95.81 117 PHE A O 1
ATOM 944 N N . THR A 1 118 ? 9.628 -2.057 -9.547 1.00 95.19 118 THR A N 1
ATOM 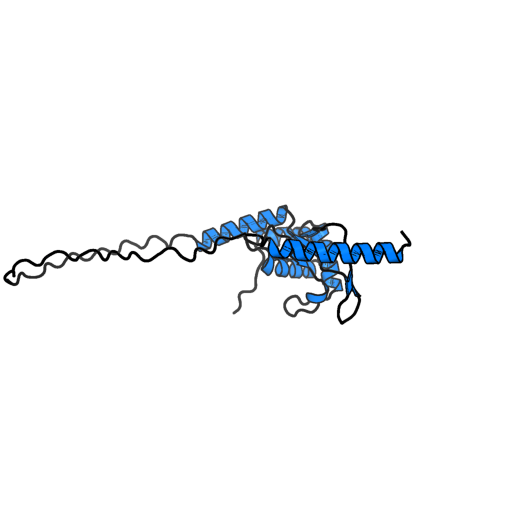945 C CA . THR A 1 118 ? 10.107 -1.966 -10.937 1.00 95.19 118 THR A CA 1
ATOM 946 C C . THR A 1 118 ? 11.126 -3.062 -11.236 1.00 95.19 118 THR A C 1
ATOM 948 O O . THR A 1 118 ? 10.954 -3.820 -12.192 1.00 95.19 118 THR A O 1
ATOM 951 N N . ALA A 1 119 ? 12.133 -3.224 -10.375 1.00 94.94 119 ALA A N 1
ATOM 952 C CA . ALA A 1 119 ? 13.140 -4.272 -10.518 1.00 94.94 119 ALA A CA 1
ATOM 953 C C . ALA A 1 119 ? 12.522 -5.680 -10.458 1.00 94.94 119 ALA A C 1
ATOM 955 O O . ALA A 1 119 ? 12.861 -6.556 -11.254 1.00 94.94 119 ALA A O 1
ATOM 956 N N . ALA A 1 120 ? 11.577 -5.911 -9.540 1.00 94.06 120 ALA A N 1
ATOM 957 C CA . ALA A 1 120 ? 10.874 -7.186 -9.443 1.00 94.06 120 ALA A CA 1
ATOM 958 C C . ALA A 1 120 ? 10.042 -7.497 -10.694 1.00 94.06 120 ALA A C 1
ATOM 960 O O . ALA A 1 120 ? 10.073 -8.623 -11.191 1.00 94.06 120 ALA A O 1
ATOM 961 N N . ASN A 1 121 ? 9.343 -6.498 -11.224 1.00 93.19 121 ASN A N 1
ATOM 962 C CA . ASN A 1 121 ? 8.581 -6.619 -12.455 1.00 93.19 121 ASN A CA 1
ATOM 963 C C . ASN A 1 121 ? 9.485 -6.907 -13.655 1.00 93.19 121 ASN A C 1
ATOM 965 O O . ASN A 1 121 ? 9.160 -7.792 -14.440 1.00 93.19 121 ASN A O 1
ATOM 969 N N . ALA A 1 122 ? 10.625 -6.223 -13.778 1.00 92.25 122 ALA A N 1
ATOM 970 C CA . ALA A 1 122 ? 11.600 -6.482 -14.835 1.00 92.25 122 ALA A CA 1
ATOM 971 C C . ALA A 1 122 ? 12.100 -7.935 -14.792 1.00 92.25 122 ALA A C 1
ATOM 973 O O . ALA A 1 122 ? 12.081 -8.620 -15.813 1.00 92.25 122 ALA A O 1
ATOM 974 N N . ARG A 1 123 ? 12.437 -8.450 -13.599 1.00 91.06 123 ARG A N 1
ATOM 975 C CA . ARG A 1 123 ? 12.804 -9.866 -13.411 1.00 91.06 123 ARG A CA 1
ATOM 976 C C . ARG A 1 123 ? 11.678 -10.817 -13.813 1.00 91.06 123 ARG A C 1
ATOM 978 O O . ARG A 1 123 ? 11.926 -11.805 -14.496 1.00 91.06 123 ARG A O 1
ATOM 985 N N . ALA A 1 124 ? 10.441 -10.518 -13.417 1.00 89.12 124 ALA A N 1
ATOM 986 C CA . ALA A 1 124 ? 9.288 -11.338 -13.776 1.00 89.12 124 ALA A CA 1
ATOM 987 C C . ALA A 1 124 ? 9.026 -11.337 -15.291 1.00 89.12 124 ALA A C 1
ATOM 989 O O . ALA A 1 124 ? 8.662 -12.373 -15.841 1.00 89.12 124 ALA A O 1
ATOM 990 N N . GLN A 1 125 ? 9.229 -10.207 -15.975 1.00 88.81 125 GLN A N 1
ATOM 991 C CA . GLN A 1 125 ? 9.121 -10.138 -17.433 1.00 88.81 125 GLN A CA 1
ATOM 992 C C . GLN A 1 125 ? 10.256 -10.894 -18.124 1.00 88.81 125 GLN A C 1
ATOM 994 O O . GLN A 1 125 ? 9.981 -11.656 -19.042 1.00 88.81 125 GLN A O 1
ATOM 999 N N . ALA A 1 126 ? 11.497 -10.774 -17.647 1.00 87.94 126 ALA A N 1
ATOM 1000 C CA . ALA A 1 126 ? 12.624 -11.545 -18.171 1.00 87.94 126 ALA A CA 1
ATOM 1001 C C . ALA A 1 126 ? 12.393 -13.060 -18.031 1.00 87.94 126 ALA A C 1
ATOM 1003 O O . ALA A 1 126 ? 12.630 -13.806 -18.972 1.00 87.94 126 ALA A O 1
ATOM 1004 N N . ALA A 1 127 ? 11.843 -13.512 -16.899 1.00 87.94 127 ALA A N 1
ATOM 1005 C CA . ALA A 1 127 ? 11.485 -14.917 -16.697 1.00 87.94 127 ALA A CA 1
ATOM 1006 C C . ALA A 1 127 ? 10.349 -15.392 -17.625 1.00 87.94 127 ALA A C 1
ATOM 1008 O O . ALA A 1 127 ? 10.321 -16.556 -18.012 1.00 87.94 127 ALA A O 1
ATOM 1009 N N . ARG A 1 128 ? 9.416 -14.503 -17.995 1.00 84.12 128 ARG A N 1
ATOM 1010 C CA . ARG A 1 128 ? 8.325 -14.796 -18.947 1.00 84.12 128 ARG A CA 1
ATOM 1011 C C . ARG A 1 128 ? 8.766 -14.728 -20.410 1.00 84.12 128 ARG A C 1
ATOM 1013 O O . ARG A 1 128 ? 8.152 -15.377 -21.247 1.00 84.12 128 ARG A O 1
ATOM 1020 N N . GLY A 1 129 ? 9.778 -13.916 -20.704 1.00 69.75 129 GLY A N 1
ATOM 1021 C CA . GLY A 1 129 ? 10.315 -13.652 -22.038 1.00 69.75 129 GLY A CA 1
ATOM 1022 C C . GLY A 1 129 ? 11.649 -14.336 -22.324 1.00 69.75 129 GLY A C 1
ATOM 1023 O O . GLY A 1 129 ? 12.279 -14.005 -23.326 1.00 69.75 129 GLY A O 1
ATOM 1024 N N . ALA A 1 130 ? 12.097 -15.269 -21.477 1.00 52.59 130 ALA A N 1
ATOM 1025 C CA . ALA A 1 130 ? 13.229 -16.118 -21.810 1.00 52.59 130 ALA A CA 1
ATOM 1026 C C . ALA A 1 130 ? 12.872 -16.890 -23.094 1.00 52.59 130 ALA A C 1
ATOM 1028 O O . ALA A 1 130 ? 11.856 -17.596 -23.104 1.00 52.59 130 ALA A O 1
ATOM 1029 N N . PRO A 1 131 ? 13.641 -16.744 -24.190 1.00 53.31 131 PRO A N 1
ATOM 1030 C CA . PRO A 1 131 ? 13.410 -17.547 -25.377 1.00 53.31 131 PRO A CA 1
ATOM 1031 C C . PRO A 1 131 ? 13.478 -19.018 -24.963 1.00 53.31 131 PRO A C 1
ATOM 1033 O O . PRO A 1 131 ? 14.348 -19.404 -24.178 1.00 53.31 131 PRO A O 1
ATOM 1036 N N . ALA A 1 132 ? 12.530 -19.823 -25.455 1.00 52.09 132 ALA A N 1
ATOM 1037 C CA . ALA A 1 132 ? 12.545 -21.268 -25.260 1.00 52.09 132 ALA A CA 1
ATOM 1038 C C . ALA A 1 132 ? 13.975 -21.790 -25.499 1.00 52.09 132 ALA A C 1
ATOM 1040 O O . ALA A 1 132 ? 14.605 -21.317 -26.454 1.00 52.09 132 ALA A O 1
ATOM 1041 N N . PRO A 1 133 ? 14.502 -22.722 -24.673 1.00 57.53 133 PRO A N 1
ATOM 1042 C CA . PRO A 1 133 ? 15.815 -23.303 -24.929 1.00 57.53 133 PRO A CA 1
ATOM 1043 C C . PRO A 1 133 ? 15.826 -23.739 -26.387 1.00 57.53 133 PRO A C 1
ATOM 1045 O O . PRO A 1 133 ? 14.894 -24.431 -26.811 1.00 57.53 133 PRO A O 1
ATOM 1048 N N . ALA A 1 134 ? 16.797 -23.217 -27.149 1.00 54.12 134 ALA A N 1
ATOM 1049 C CA . ALA A 1 134 ? 16.881 -23.372 -28.593 1.00 54.12 134 ALA A CA 1
ATOM 1050 C C . ALA A 1 134 ? 16.468 -24.797 -28.948 1.00 54.12 134 ALA A C 1
ATOM 1052 O O . ALA A 1 134 ? 17.106 -25.753 -28.495 1.00 54.12 134 ALA A O 1
ATOM 1053 N N . ARG A 1 135 ? 15.337 -24.939 -29.658 1.00 54.25 135 ARG A N 1
ATOM 1054 C CA . ARG A 1 135 ? 14.872 -26.245 -30.126 1.00 54.25 135 ARG A CA 1
ATOM 1055 C C . ARG A 1 135 ? 16.085 -26.895 -30.772 1.00 54.25 135 ARG A C 1
ATOM 1057 O O . ARG A 1 135 ? 16.626 -26.331 -31.723 1.00 54.25 135 ARG A O 1
ATOM 1064 N N . ARG A 1 136 ? 16.540 -28.026 -30.214 1.00 58.38 136 ARG A N 1
ATOM 1065 C CA . ARG A 1 136 ? 17.583 -28.839 -30.845 1.00 58.38 136 ARG A CA 1
ATOM 1066 C C . ARG A 1 136 ? 17.204 -28.953 -32.322 1.00 58.38 136 ARG A C 1
ATOM 1068 O O . ARG A 1 136 ? 16.033 -29.253 -32.580 1.00 58.38 136 ARG A O 1
ATOM 1075 N N . PRO A 1 137 ? 18.115 -28.662 -33.265 1.00 54.78 137 PRO A N 1
ATOM 1076 C CA . PRO A 1 137 ? 17.819 -28.814 -34.676 1.00 54.78 137 PRO A CA 1
ATOM 1077 C C . PRO A 1 137 ? 17.306 -30.235 -34.886 1.00 54.78 137 PRO A C 1
ATOM 1079 O O . PRO A 1 137 ? 18.032 -31.200 -34.655 1.00 54.78 137 PRO A O 1
ATOM 1082 N N . ILE A 1 138 ? 16.027 -30.367 -35.231 1.00 60.25 138 ILE A N 1
ATOM 1083 C CA . ILE A 1 138 ? 15.493 -31.641 -35.692 1.00 60.25 138 ILE A CA 1
ATOM 1084 C C . ILE A 1 138 ? 16.205 -31.868 -37.028 1.00 60.25 138 ILE A C 1
ATOM 1086 O O . ILE A 1 138 ? 16.078 -31.003 -37.903 1.00 60.25 138 ILE A O 1
ATOM 1090 N N . PRO A 1 139 ? 17.003 -32.939 -37.190 1.00 60.72 139 PRO A N 1
ATOM 1091 C CA . PRO A 1 139 ? 17.641 -33.214 -38.465 1.00 60.72 139 PRO A CA 1
ATOM 1092 C C . PRO A 1 139 ? 16.541 -33.329 -39.519 1.00 60.72 139 PRO A C 1
ATOM 1094 O O . PRO A 1 139 ? 15.590 -34.098 -39.371 1.00 60.72 139 PRO A O 1
ATOM 1097 N N . ARG A 1 140 ? 16.633 -32.481 -40.545 1.00 57.88 140 ARG A N 1
ATOM 1098 C CA . ARG A 1 140 ? 15.733 -32.503 -41.696 1.00 57.88 140 ARG A CA 1
ATOM 1099 C C . ARG A 1 140 ? 15.881 -33.890 -42.343 1.00 57.88 140 ARG A C 1
ATOM 1101 O O . ARG A 1 140 ? 17.004 -34.212 -42.725 1.00 57.88 140 ARG A O 1
ATOM 1108 N N . PRO A 1 141 ? 14.819 -34.709 -42.455 1.00 58.00 141 PRO A N 1
ATOM 1109 C CA . PRO A 1 141 ? 14.916 -35.953 -43.205 1.00 58.00 141 PRO A CA 1
ATOM 1110 C C . PRO A 1 141 ? 15.299 -35.626 -44.652 1.00 58.00 141 PRO A C 1
ATOM 1112 O O . PRO A 1 141 ? 14.768 -34.679 -45.242 1.00 58.00 141 PRO A O 1
ATOM 1115 N N . GLU A 1 142 ? 16.279 -36.361 -45.180 1.00 63.25 142 GLU A N 1
ATOM 1116 C CA . GLU A 1 142 ? 16.758 -36.215 -46.552 1.00 63.25 142 GLU A CA 1
ATOM 1117 C C . GLU A 1 142 ? 15.592 -36.324 -47.546 1.00 63.25 142 GLU A C 1
ATOM 1119 O O . GLU A 1 142 ? 14.682 -37.136 -47.346 1.00 63.25 142 GLU A O 1
ATOM 1124 N N . PRO A 1 143 ? 15.584 -35.516 -48.621 1.00 57.12 143 PRO A N 1
ATOM 1125 C CA . PRO A 1 143 ? 14.557 -35.612 -49.643 1.00 57.12 143 PRO A CA 1
ATOM 1126 C C . PRO A 1 143 ? 14.653 -36.975 -50.334 1.00 57.12 143 PRO A C 1
ATOM 1128 O O . PRO A 1 143 ? 15.551 -37.233 -51.136 1.00 57.12 143 PRO A O 1
ATOM 1131 N N . GLN A 1 144 ? 13.702 -37.851 -50.017 1.00 52.88 144 GLN A N 1
ATOM 1132 C CA . GLN A 1 144 ? 13.520 -39.129 -50.684 1.00 52.88 144 GLN A CA 1
ATOM 1133 C C . GLN A 1 144 ? 13.174 -38.850 -52.153 1.00 52.88 144 GLN A C 1
ATOM 1135 O O . GLN A 1 144 ? 12.142 -38.262 -52.478 1.00 52.88 144 GLN A O 1
ATOM 1140 N N . ARG A 1 145 ? 14.101 -39.207 -53.042 1.00 54.03 145 ARG A N 1
ATOM 1141 C CA . ARG A 1 145 ? 13.995 -39.040 -54.493 1.00 54.03 145 ARG A CA 1
ATOM 1142 C C . ARG A 1 145 ? 12.777 -39.826 -54.992 1.00 54.03 145 ARG A C 1
ATOM 1144 O O . ARG A 1 145 ? 12.774 -41.052 -54.923 1.00 54.03 145 ARG A O 1
ATOM 1151 N N . ALA A 1 146 ? 11.748 -39.135 -55.479 1.00 50.66 146 ALA A N 1
ATOM 1152 C CA . ALA A 1 146 ? 10.615 -39.786 -56.130 1.00 50.66 146 ALA A CA 1
ATOM 1153 C C . ALA A 1 146 ? 11.076 -40.444 -57.449 1.00 50.66 146 ALA A C 1
ATOM 1155 O O . ALA A 1 146 ? 11.847 -39.821 -58.190 1.00 50.66 146 ALA A O 1
ATOM 1156 N N . PRO A 1 147 ? 10.642 -41.679 -57.769 1.00 48.28 147 PRO A N 1
ATOM 1157 C CA . PRO A 1 147 ? 10.952 -42.302 -59.048 1.00 48.28 147 PRO A CA 1
ATOM 1158 C C . PRO A 1 147 ? 10.236 -41.569 -60.189 1.00 48.28 147 PRO A C 1
ATOM 1160 O O . PRO A 1 147 ? 9.038 -41.287 -60.127 1.00 48.28 147 PRO A O 1
ATOM 1163 N N . ALA A 1 148 ? 11.003 -41.263 -61.234 1.00 48.12 148 ALA A N 1
ATOM 1164 C CA . ALA A 1 148 ? 10.537 -40.625 -62.452 1.00 48.12 148 ALA A CA 1
ATOM 1165 C C . ALA A 1 148 ? 9.467 -41.489 -63.132 1.00 48.12 148 ALA A C 1
ATOM 1167 O O . ALA A 1 148 ? 9.740 -42.604 -63.569 1.00 48.12 148 ALA A O 1
ATOM 1168 N N . SER A 1 149 ? 8.257 -40.950 -63.238 1.00 43.78 149 SER A N 1
ATOM 1169 C CA . SER A 1 149 ? 7.232 -41.451 -64.149 1.00 43.78 149 SER A CA 1
ATOM 1170 C C . SER A 1 149 ? 6.967 -40.362 -65.178 1.00 43.78 149 SER A C 1
ATOM 1172 O O . SER A 1 149 ? 6.562 -39.252 -64.836 1.00 43.78 149 SER A O 1
ATOM 1174 N N . ASN A 1 150 ? 7.282 -40.686 -66.429 1.00 51.00 150 ASN A N 1
ATOM 1175 C CA . ASN A 1 150 ? 7.078 -39.865 -67.613 1.00 51.00 150 ASN A CA 1
ATOM 1176 C C . ASN A 1 150 ? 5.632 -39.362 -67.683 1.00 51.00 150 ASN A C 1
ATOM 1178 O O . ASN A 1 150 ? 4.720 -40.166 -67.861 1.00 51.00 150 ASN A O 1
ATOM 1182 N N . VAL A 1 151 ? 5.428 -38.046 -67.609 1.00 44.41 151 VAL A N 1
ATOM 1183 C CA . VAL A 1 151 ? 4.170 -37.425 -68.033 1.00 44.41 151 VAL A CA 1
ATOM 1184 C C . VAL A 1 151 ? 4.478 -36.176 -68.851 1.00 44.41 151 VAL A C 1
ATOM 1186 O O . VAL A 1 151 ? 5.085 -35.211 -68.396 1.00 44.41 151 VAL A O 1
ATOM 1189 N N . THR A 1 152 ? 4.062 -36.281 -70.104 1.00 45.56 152 THR A N 1
ATOM 1190 C CA . THR A 1 152 ? 4.076 -35.328 -71.206 1.00 45.56 152 THR A CA 1
ATOM 1191 C C . THR A 1 152 ? 3.543 -33.950 -70.804 1.00 45.56 152 THR A C 1
ATOM 1193 O O . THR A 1 152 ? 2.487 -33.838 -70.185 1.00 45.56 152 THR A O 1
ATOM 1196 N N . ALA A 1 153 ? 4.253 -32.890 -71.195 1.00 49.00 153 ALA A N 1
ATOM 1197 C CA . ALA A 1 153 ? 3.857 -31.505 -70.956 1.00 49.00 153 ALA A CA 1
ATOM 1198 C C . ALA A 1 153 ? 2.680 -31.068 -71.853 1.00 49.00 153 ALA A C 1
ATOM 1200 O O . ALA A 1 153 ? 2.764 -31.230 -73.074 1.00 49.00 153 ALA A O 1
ATOM 1201 N N . PRO A 1 154 ? 1.648 -30.394 -71.308 1.00 47.47 154 PRO A N 1
ATOM 1202 C CA . PRO A 1 154 ? 0.780 -29.534 -72.089 1.00 47.47 154 PRO A CA 1
ATOM 1203 C C . PRO A 1 154 ? 1.168 -28.055 -71.918 1.00 47.47 154 PRO A C 1
ATOM 1205 O O . PRO A 1 154 ? 1.089 -27.461 -70.847 1.00 47.47 154 PRO A O 1
ATOM 1208 N N . ARG A 1 155 ? 1.631 -27.504 -73.040 1.00 45.78 155 ARG A N 1
ATOM 1209 C CA . ARG A 1 155 ? 1.367 -26.179 -73.626 1.00 45.78 155 ARG A CA 1
ATOM 1210 C C . ARG A 1 155 ? 0.676 -25.116 -72.738 1.00 45.78 155 ARG A C 1
ATOM 1212 O O . ARG A 1 155 ? -0.489 -25.246 -72.391 1.00 45.78 155 ARG A O 1
ATOM 1219 N N . ALA A 1 156 ? 1.421 -24.027 -72.522 1.00 47.50 156 ALA A N 1
ATOM 1220 C CA . ALA A 1 156 ? 1.029 -22.616 -72.376 1.00 47.50 156 ALA A CA 1
ATOM 1221 C C . ALA A 1 156 ? -0.332 -22.275 -71.727 1.00 47.50 156 ALA A C 1
ATOM 1223 O O . ALA A 1 156 ? -1.383 -22.408 -72.347 1.00 47.50 156 ALA A O 1
ATOM 1224 N N . MET A 1 157 ? -0.272 -21.655 -70.544 1.00 44.84 157 MET A N 1
ATOM 1225 C CA . MET A 1 157 ? -1.366 -20.885 -69.939 1.00 44.84 157 MET A CA 1
ATOM 1226 C C . MET A 1 157 ? -0.854 -19.482 -69.551 1.00 44.84 157 MET A C 1
ATOM 1228 O O . MET A 1 157 ? 0.275 -19.375 -69.063 1.00 44.84 157 MET A O 1
ATOM 1232 N N . PRO A 1 158 ? -1.634 -18.407 -69.782 1.00 51.03 158 PRO A N 1
ATOM 1233 C CA . PRO A 1 158 ? -1.223 -17.031 -69.506 1.00 51.03 158 PRO A CA 1
ATOM 1234 C C . PRO A 1 158 ? -1.325 -16.662 -68.015 1.00 51.03 158 PRO A C 1
ATOM 1236 O O . PRO A 1 158 ? -2.044 -17.291 -67.239 1.00 51.03 158 PRO A O 1
ATOM 1239 N N . ALA A 1 159 ? -0.578 -15.623 -67.632 1.00 48.84 159 ALA A N 1
ATOM 1240 C CA . ALA A 1 159 ? -0.398 -15.142 -66.263 1.00 48.84 159 ALA A CA 1
ATOM 1241 C C . ALA A 1 159 ? -1.711 -14.701 -65.573 1.00 48.84 159 ALA A C 1
ATOM 1243 O O . ALA A 1 159 ? -2.555 -14.068 -66.214 1.00 48.84 159 ALA A O 1
ATOM 1244 N N . PRO A 1 160 ? -1.874 -14.951 -64.258 1.00 45.16 160 PRO A N 1
ATOM 1245 C CA . PRO A 1 160 ? -3.014 -14.447 -63.503 1.00 45.16 160 PRO A CA 1
ATOM 1246 C C . PRO A 1 160 ? -2.897 -12.931 -63.293 1.00 45.16 160 PRO A C 1
ATOM 1248 O O . PRO A 1 160 ? -1.922 -12.422 -62.739 1.00 45.16 160 PRO A O 1
ATOM 1251 N N . GLN A 1 161 ? -3.920 -12.219 -63.758 1.00 48.25 161 GLN A N 1
ATOM 1252 C CA . GLN A 1 161 ? -4.080 -10.778 -63.625 1.00 48.25 161 GLN A CA 1
ATOM 1253 C C . GLN A 1 161 ? -4.213 -10.373 -62.149 1.00 48.25 161 GLN A C 1
ATOM 1255 O O . GLN A 1 161 ? -5.021 -10.918 -61.397 1.00 48.25 161 GLN A O 1
ATOM 1260 N N . LEU A 1 162 ? -3.406 -9.386 -61.757 1.00 38.84 162 LEU A N 1
ATOM 1261 C CA . LEU A 1 162 ? -3.489 -8.658 -60.494 1.00 38.84 162 LEU A CA 1
ATOM 1262 C C . LEU A 1 162 ? -4.881 -8.035 -60.333 1.00 38.84 162 LEU A C 1
ATOM 1264 O O . LEU A 1 162 ? -5.280 -7.173 -61.115 1.00 38.84 162 LEU A O 1
ATOM 1268 N N . ALA A 1 163 ? -5.596 -8.431 -59.281 1.00 40.47 163 ALA A N 1
ATOM 1269 C CA . ALA A 1 163 ? -6.810 -7.758 -58.846 1.00 40.47 163 ALA A CA 1
ATOM 1270 C C . ALA A 1 163 ? -6.455 -6.369 -58.288 1.00 40.47 163 ALA A C 1
ATOM 1272 O O . ALA A 1 163 ? -6.128 -6.209 -57.110 1.00 40.47 163 ALA A O 1
ATOM 1273 N N . GLN A 1 164 ? -6.526 -5.352 -59.148 1.00 41.22 164 GLN A N 1
ATOM 1274 C CA . GLN A 1 164 ? -6.683 -3.963 -58.736 1.00 41.22 164 GLN A CA 1
ATOM 1275 C C . GLN A 1 164 ? -8.008 -3.833 -57.982 1.00 41.22 164 GLN A C 1
ATOM 1277 O O . GLN A 1 164 ? -9.084 -3.872 -58.573 1.00 41.22 164 GLN A O 1
ATOM 1282 N N . LYS A 1 165 ? -7.931 -3.664 -56.662 1.00 36.22 165 LYS A N 1
ATOM 1283 C CA . LYS A 1 165 ? -9.055 -3.202 -55.850 1.00 36.22 165 LYS A CA 1
ATOM 1284 C C . LYS A 1 165 ? -8.818 -1.732 -55.513 1.00 36.22 165 LYS A C 1
ATOM 1286 O O . LYS A 1 165 ? -8.235 -1.402 -54.486 1.00 36.22 165 LYS A O 1
ATOM 1291 N N . GLN A 1 166 ? -9.246 -0.853 -56.415 1.00 39.62 166 GLN A N 1
ATOM 1292 C CA . GLN A 1 166 ? -9.617 0.512 -56.055 1.00 39.62 166 GLN A CA 1
ATOM 1293 C C . GLN A 1 166 ? -11.028 0.467 -55.461 1.00 39.62 166 GLN A C 1
ATOM 1295 O O . GLN A 1 166 ? -11.959 0.012 -56.119 1.00 39.62 166 GLN A O 1
ATOM 1300 N N . ALA A 1 167 ? -11.175 0.926 -54.219 1.00 38.12 167 ALA A N 1
ATOM 1301 C CA . ALA A 1 167 ? -12.438 1.415 -53.672 1.00 38.12 167 ALA A CA 1
ATOM 1302 C C . ALA A 1 167 ? -12.142 2.345 -52.483 1.00 38.12 167 ALA A C 1
ATOM 1304 O O . ALA A 1 167 ? -11.826 1.891 -51.389 1.00 38.12 167 ALA A O 1
ATOM 1305 N N . SER A 1 168 ? -12.196 3.636 -52.809 1.00 36.38 168 SER A N 1
ATOM 1306 C CA . SER A 1 168 ? -12.589 4.840 -52.065 1.00 36.38 168 SER A CA 1
ATOM 1307 C C . SER A 1 168 ? -12.199 5.072 -50.587 1.00 36.38 168 SER A C 1
ATOM 1309 O O . SER A 1 168 ? -12.421 4.220 -49.727 1.00 36.38 168 SER A O 1
ATOM 1311 N N . PRO A 1 169 ? -11.722 6.294 -50.255 1.00 43.25 169 PRO A N 1
ATOM 1312 C CA . PRO A 1 169 ? -11.308 6.693 -48.918 1.00 43.25 169 PRO A CA 1
ATOM 1313 C C . PRO A 1 169 ? -12.439 7.427 -48.186 1.00 43.25 169 PRO A C 1
ATOM 1315 O O . PRO A 1 169 ? -12.465 8.647 -48.174 1.00 43.25 169 PRO A O 1
ATOM 1318 N N . GLU A 1 170 ? -13.360 6.725 -47.530 1.00 42.84 170 GLU A N 1
ATOM 1319 C CA . GLU A 1 170 ? -14.301 7.386 -46.611 1.00 42.84 170 GLU A CA 1
ATOM 1320 C C . GLU A 1 170 ? -14.598 6.526 -45.384 1.00 42.84 170 GLU A C 1
ATOM 1322 O O . GLU A 1 170 ? -15.563 5.770 -45.332 1.00 42.84 170 GLU A O 1
ATOM 1327 N N . ARG A 1 171 ? -13.714 6.645 -44.389 1.00 43.28 171 ARG A N 1
ATOM 1328 C CA . ARG A 1 171 ? -14.007 6.729 -42.942 1.00 43.28 171 ARG A CA 1
ATOM 1329 C C . ARG A 1 171 ? -12.712 6.531 -42.162 1.00 43.28 171 ARG A C 1
ATOM 1331 O O . ARG A 1 171 ? -12.509 5.546 -41.459 1.00 43.28 171 ARG A O 1
ATOM 1338 N N . GLY A 1 172 ? -11.826 7.513 -42.288 1.00 41.31 172 GLY A N 1
ATOM 1339 C CA . GLY A 1 172 ? -10.847 7.786 -41.248 1.00 41.31 172 GLY A CA 1
ATOM 1340 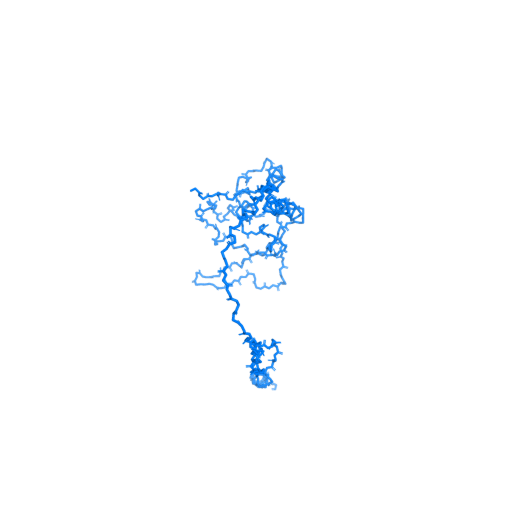C C . GLY A 1 172 ? -11.549 8.583 -40.157 1.00 41.31 172 GLY A C 1
ATOM 1341 O O . GLY A 1 172 ? -11.874 9.746 -40.363 1.00 41.31 172 GLY A O 1
ATOM 1342 N N . VAL A 1 173 ? -11.826 7.964 -39.012 1.00 45.19 173 VAL A N 1
ATOM 1343 C CA . VAL A 1 173 ? -12.208 8.713 -37.811 1.00 45.19 173 VAL A CA 1
ATOM 1344 C C . VAL A 1 173 ? -10.920 9.304 -37.250 1.00 45.19 173 VAL A C 1
ATOM 1346 O O . VAL A 1 173 ? -10.161 8.623 -36.562 1.00 45.19 173 VAL A O 1
ATOM 1349 N N . ILE A 1 174 ? -10.644 10.554 -37.619 1.00 45.94 174 ILE A N 1
ATOM 1350 C CA . ILE A 1 174 ? -9.583 11.366 -37.028 1.00 45.94 174 ILE A CA 1
ATOM 1351 C C . ILE A 1 174 ? -10.157 12.070 -35.797 1.00 45.94 174 ILE A C 1
ATOM 1353 O O . ILE A 1 174 ? -11.260 12.607 -35.793 1.00 45.94 174 ILE A O 1
ATOM 1357 N N . MET A 1 175 ? -9.387 11.971 -34.724 1.00 40.38 175 MET A N 1
ATOM 1358 C CA . MET A 1 175 ? -9.667 12.419 -33.372 1.00 40.38 175 MET A CA 1
ATOM 1359 C C . MET A 1 175 ? -9.542 13.949 -33.282 1.00 40.38 175 MET A C 1
ATOM 1361 O O . MET A 1 175 ? -8.481 14.484 -33.586 1.00 40.38 175 MET A O 1
ATOM 1365 N N . GLY A 1 176 ? -10.586 14.628 -32.798 1.00 51.47 176 GLY A N 1
ATOM 1366 C CA . GLY A 1 176 ? -10.507 16.018 -32.337 1.00 51.47 176 GLY A CA 1
ATOM 1367 C C . GLY A 1 176 ? -10.967 17.074 -33.340 1.00 51.47 176 GLY A C 1
ATOM 1368 O O . GLY A 1 176 ? -10.151 17.774 -33.923 1.00 51.47 176 GLY A O 1
ATOM 1369 N N . GLU A 1 177 ? -12.278 17.284 -33.432 1.00 43.97 177 GLU A N 1
ATOM 1370 C CA . GLU A 1 177 ? -12.817 18.580 -33.841 1.00 43.97 177 GLU A CA 1
ATOM 1371 C C . GLU A 1 177 ? -13.889 18.992 -32.830 1.00 43.97 177 GLU A C 1
ATOM 1373 O O . GLU A 1 177 ? -14.866 18.281 -32.592 1.00 43.97 177 GLU A O 1
ATOM 1378 N N . VAL A 1 178 ? -13.642 20.111 -32.147 1.00 52.38 178 VAL A N 1
ATOM 1379 C CA . VAL A 1 178 ? -14.607 20.736 -31.244 1.00 52.38 178 VAL A CA 1
ATOM 1380 C C . VAL A 1 178 ? -15.672 21.369 -32.122 1.00 52.38 178 VAL A C 1
ATOM 1382 O O . VAL A 1 178 ? -15.423 22.363 -32.803 1.00 52.38 178 VAL A O 1
ATOM 1385 N N . ASP A 1 179 ? -16.853 20.768 -32.101 1.00 40.78 179 ASP A N 1
ATOM 1386 C CA . ASP A 1 179 ? -18.023 21.237 -32.820 1.00 40.78 179 ASP A CA 1
ATOM 1387 C C . ASP A 1 179 ? -18.354 22.679 -32.389 1.00 40.78 179 ASP A C 1
ATOM 1389 O O . ASP A 1 179 ? -18.866 22.929 -31.290 1.00 40.78 179 ASP A O 1
ATOM 1393 N N . ARG A 1 180 ? -18.027 23.658 -33.247 1.00 49.91 180 ARG A N 1
ATOM 1394 C CA . ARG A 1 180 ? -18.241 25.100 -33.007 1.00 49.91 180 ARG A CA 1
ATOM 1395 C C . ARG A 1 180 ? -19.711 25.440 -32.727 1.00 49.91 180 ARG A C 1
ATOM 1397 O O . ARG A 1 180 ? -19.987 26.504 -32.175 1.00 49.91 180 ARG A O 1
ATOM 1404 N N . SER A 1 181 ? -20.646 24.539 -33.038 1.00 48.72 181 SER A N 1
ATOM 1405 C CA . SER A 1 181 ? -22.069 24.691 -32.720 1.00 48.72 181 SER A CA 1
ATOM 1406 C C . SER A 1 181 ? -22.383 24.540 -31.220 1.00 48.72 181 SER A C 1
ATOM 1408 O O . SER A 1 181 ? -23.314 25.173 -30.720 1.00 48.72 181 SER A O 1
ATOM 1410 N N . THR A 1 182 ? -21.577 23.777 -30.469 1.00 49.91 182 THR A N 1
ATOM 1411 C CA . THR A 1 182 ? -21.777 23.559 -29.020 1.00 49.91 182 THR A CA 1
ATOM 1412 C C . THR A 1 182 ? -21.226 24.689 -28.151 1.00 49.91 182 THR A C 1
ATOM 1414 O O . THR A 1 182 ? -21.804 24.996 -27.108 1.00 49.91 182 THR A O 1
ATOM 1417 N N . SER A 1 183 ? -20.178 25.377 -28.613 1.00 50.25 183 SER A N 1
ATOM 1418 C CA . SER A 1 183 ? -19.603 26.543 -27.924 1.00 50.25 183 SER A CA 1
ATOM 1419 C C . SER A 1 183 ? -20.598 27.711 -27.831 1.00 50.25 183 SER A C 1
ATOM 1421 O O . SER A 1 183 ? -20.724 28.340 -26.783 1.00 50.25 183 SER A O 1
ATOM 1423 N N . ARG A 1 184 ? -21.399 27.938 -28.885 1.00 48.72 184 ARG A N 1
ATOM 1424 C CA . ARG A 1 184 ? -22.362 29.053 -28.945 1.00 48.72 184 ARG A CA 1
ATOM 1425 C C . ARG A 1 184 ? -23.564 28.880 -28.001 1.00 48.72 184 ARG A C 1
ATOM 1427 O O . ARG A 1 184 ? -24.026 29.856 -27.422 1.00 48.72 184 ARG A O 1
ATOM 1434 N N . ARG A 1 185 ? -24.025 27.641 -27.769 1.00 52.25 185 ARG A N 1
ATOM 1435 C CA . ARG A 1 185 ? -25.080 27.352 -26.771 1.00 52.25 185 ARG A CA 1
ATOM 1436 C C . ARG A 1 185 ? -24.578 27.441 -25.329 1.00 52.25 185 ARG A C 1
ATOM 1438 O O . ARG A 1 185 ? -25.343 27.802 -24.439 1.00 52.25 185 ARG A O 1
ATOM 1445 N N . ALA A 1 186 ? -23.309 27.112 -25.086 1.00 56.22 186 ALA A N 1
ATOM 1446 C CA . ALA A 1 186 ? -22.722 27.200 -23.751 1.00 56.22 186 ALA A CA 1
ATOM 1447 C C . ALA A 1 186 ? -22.536 28.661 -23.296 1.00 56.22 186 ALA A C 1
ATOM 1449 O O . ALA A 1 186 ? -22.753 28.960 -22.121 1.00 56.22 186 ALA A O 1
ATOM 1450 N N . SER A 1 187 ? -22.209 29.575 -24.220 1.00 59.84 187 SER A N 1
ATOM 1451 C CA . SER A 1 187 ? -22.113 31.013 -23.931 1.00 59.84 187 SER A CA 1
ATOM 1452 C C . SER A 1 187 ? -23.464 31.648 -23.580 1.00 59.84 187 SER A C 1
ATOM 1454 O O . SER A 1 187 ? -23.534 32.419 -22.628 1.00 59.84 187 SER A O 1
ATOM 1456 N N . GLU A 1 188 ? -24.552 31.264 -24.257 1.00 61.16 188 GLU A N 1
ATOM 1457 C CA . GLU A 1 188 ? -25.903 31.793 -23.982 1.00 61.16 188 GLU A CA 1
ATOM 1458 C C . GLU A 1 188 ? -26.415 31.393 -22.585 1.00 61.16 188 GLU A C 1
ATOM 1460 O O . GLU A 1 188 ? -27.029 32.195 -21.878 1.00 61.16 188 GLU A O 1
ATOM 1465 N N . GLY A 1 189 ? -26.115 30.166 -22.138 1.00 72.44 189 GLY A N 1
ATOM 1466 C CA . GLY A 1 189 ? -26.483 29.701 -20.796 1.00 72.44 189 GLY A CA 1
ATOM 1467 C C . GLY A 1 189 ? -25.725 30.414 -19.670 1.00 72.44 189 GLY A C 1
ATOM 1468 O O . GLY A 1 189 ? -26.297 30.677 -18.609 1.00 72.44 189 GLY A O 1
ATOM 1469 N N . LEU A 1 190 ? -24.452 30.750 -19.901 1.00 69.38 190 LEU A N 1
ATOM 1470 C CA . LEU A 1 190 ? -23.614 31.469 -18.940 1.00 69.38 190 LEU A CA 1
ATOM 1471 C C . LEU A 1 190 ? -24.064 32.928 -18.784 1.00 69.38 190 LEU A C 1
ATOM 1473 O O . LEU A 1 190 ? -24.192 33.407 -17.657 1.00 69.38 190 LEU A O 1
ATOM 1477 N N . GLU A 1 191 ? -24.357 33.618 -19.888 1.00 72.69 191 GLU A N 1
ATOM 1478 C CA . GLU A 1 191 ? -24.839 35.004 -19.839 1.00 72.69 191 GLU A CA 1
ATOM 1479 C C . GLU A 1 191 ? -26.207 35.115 -19.154 1.00 72.69 191 GLU A C 1
ATOM 1481 O O . GLU A 1 191 ? -26.391 35.973 -18.289 1.00 72.69 191 GLU A O 1
ATOM 1486 N N . ALA A 1 192 ? -27.129 34.184 -19.421 1.00 77.44 192 ALA A N 1
ATOM 1487 C CA . ALA A 1 192 ? -28.426 34.141 -18.741 1.00 77.44 192 ALA A CA 1
ATOM 1488 C C . ALA A 1 192 ? -28.299 33.911 -17.220 1.00 77.44 192 ALA A C 1
ATOM 1490 O O . ALA A 1 192 ? -29.098 34.427 -16.429 1.00 77.44 192 ALA A O 1
ATOM 1491 N N . ALA A 1 193 ? -27.294 33.142 -16.786 1.00 73.69 193 ALA A N 1
ATOM 1492 C CA . ALA A 1 193 ? -27.010 32.930 -15.369 1.00 73.69 193 ALA A CA 1
ATOM 1493 C C . ALA A 1 193 ? -26.418 34.186 -14.704 1.00 73.69 193 ALA A C 1
ATOM 1495 O O . ALA A 1 193 ? -26.794 34.517 -13.577 1.00 73.69 193 ALA A O 1
ATOM 1496 N N . LEU A 1 194 ? -25.544 34.913 -15.409 1.00 81.88 194 LEU A N 1
ATOM 1497 C CA . LEU A 1 194 ? -24.962 36.169 -14.928 1.00 81.88 194 LEU A CA 1
ATOM 1498 C C . LEU A 1 194 ? -26.000 37.295 -14.843 1.00 81.88 194 LEU A C 1
ATOM 1500 O O . LEU A 1 194 ? -25.992 38.053 -13.874 1.00 81.88 194 LEU A O 1
ATOM 1504 N N . GLU A 1 195 ? -26.937 37.381 -15.790 1.00 77.69 195 GLU A N 1
ATOM 1505 C CA . GLU A 1 195 ? -28.043 38.343 -15.713 1.00 77.69 195 GLU A CA 1
ATOM 1506 C C . GLU A 1 195 ? -28.957 38.097 -14.510 1.00 77.69 195 GLU A C 1
ATOM 1508 O O . GLU A 1 195 ? -29.332 39.046 -13.817 1.00 77.69 195 GLU A O 1
ATOM 1513 N N . ARG A 1 196 ? -29.296 36.834 -14.213 1.00 76.06 196 ARG A N 1
ATOM 1514 C CA . ARG A 1 196 ? -30.072 36.507 -13.004 1.00 76.06 196 ARG A CA 1
ATOM 1515 C C . ARG A 1 196 ? -29.346 36.928 -11.734 1.00 76.06 196 ARG A C 1
ATOM 1517 O O . ARG A 1 196 ? -29.988 37.422 -10.811 1.00 76.06 196 ARG A O 1
ATOM 1524 N N . LEU A 1 197 ? -28.026 36.748 -11.694 1.00 73.00 197 LEU A N 1
ATOM 1525 C CA . LEU A 1 197 ? -27.216 37.161 -10.555 1.00 73.00 197 LEU A CA 1
ATOM 1526 C C . LEU A 1 197 ? -27.220 38.687 -10.391 1.00 73.00 197 LEU A C 1
ATOM 1528 O O . LEU A 1 197 ? -27.428 39.167 -9.282 1.00 73.00 197 LEU A O 1
ATOM 1532 N N . ARG A 1 198 ? -27.063 39.454 -11.479 1.00 79.75 198 ARG A N 1
ATOM 1533 C CA . ARG A 1 198 ? -27.109 40.928 -11.431 1.00 79.75 198 ARG A CA 1
ATOM 1534 C C . ARG A 1 198 ? -28.457 41.448 -10.936 1.00 79.75 198 ARG A C 1
ATOM 1536 O O . ARG A 1 198 ? -28.487 42.237 -9.997 1.00 79.75 198 ARG A O 1
ATOM 1543 N N . ARG A 1 199 ? -29.566 40.901 -11.451 1.00 73.81 199 ARG A N 1
ATOM 1544 C CA . ARG A 1 199 ? -30.920 41.257 -10.982 1.00 73.81 199 ARG A CA 1
ATOM 1545 C C . ARG A 1 199 ? -31.143 40.926 -9.505 1.00 73.81 199 ARG A C 1
ATOM 1547 O O . ARG A 1 199 ? -31.849 41.659 -8.826 1.00 73.81 199 ARG A O 1
ATOM 1554 N N . GLY A 1 200 ? -30.535 39.851 -8.999 1.00 65.69 200 GLY A N 1
ATOM 1555 C CA . GLY A 1 200 ? -30.596 39.491 -7.579 1.00 65.69 200 GLY A CA 1
ATOM 1556 C C . GLY A 1 200 ? -29.749 40.383 -6.665 1.00 65.69 200 GLY A C 1
ATOM 1557 O O . GLY A 1 200 ? -30.025 40.450 -5.472 1.00 65.69 200 GLY A O 1
ATOM 1558 N N . MET A 1 201 ? -28.740 41.070 -7.210 1.00 67.75 201 MET A N 1
ATOM 1559 C CA . MET A 1 201 ? -27.854 41.973 -6.463 1.00 67.75 201 MET A CA 1
ATOM 1560 C C . MET A 1 201 ? -28.204 43.463 -6.624 1.00 67.75 201 MET A C 1
ATOM 1562 O O . MET A 1 201 ? -27.573 44.288 -5.971 1.00 67.75 201 MET A O 1
ATOM 1566 N N . GLY A 1 202 ? -29.194 43.813 -7.456 1.00 60.84 202 GLY A N 1
ATOM 1567 C CA . GLY A 1 202 ? -29.647 45.198 -7.643 1.00 60.84 202 GLY A CA 1
ATOM 1568 C C . GLY A 1 202 ? -28.668 46.105 -8.403 1.00 60.84 202 GLY A C 1
ATOM 1569 O O . GLY A 1 202 ? -28.647 47.305 -8.136 1.00 60.84 202 GLY A O 1
ATOM 1570 N N . LEU A 1 203 ? -27.866 45.538 -9.315 1.00 51.03 203 LEU A N 1
ATOM 1571 C CA . LEU A 1 203 ? -27.003 46.262 -10.266 1.00 51.03 203 LEU A CA 1
ATOM 1572 C C . LEU A 1 203 ? -27.607 46.273 -11.671 1.00 51.03 203 LEU A C 1
ATOM 1574 O O . LEU A 1 203 ? -28.118 45.205 -12.088 1.00 51.03 203 LEU A O 1
#

pLDDT: mean 76.46, std 20.32, range [36.22, 97.44]

Radius of gyration: 32.37 Å; chains: 1; bounding box: 49×89×91 Å

Foldseek 3Di:
DPPQQDDDPVLLVLLCVLCPPPPLSVLLRLVLSVCCVPQLAPVRQAPWDFDDLCVPAPDPSRPHHSVSSVVSVVSCCVSQQKPWDDDDDDDQWDQDPVGIDGGTTIIHGGPVSSVVSVVSNVVVVCVVPVPDPPDDPPPDPPPDDDDDDDDDDDDDDDDDDDPDDDDDDPDDPDDDDDDPVVVVVVVVVVVVVVVVVCVVVVD